Protein AF-A0A956KQH0-F1 (afdb_monomer_lite)

Structure (mmCIF, N/CA/C/O backbone):
data_AF-A0A956KQH0-F1
#
_entry.id   AF-A0A956KQH0-F1
#
loop_
_atom_site.group_PDB
_atom_site.id
_atom_site.type_symbol
_atom_site.label_atom_id
_atom_site.label_alt_id
_atom_site.label_comp_id
_atom_site.label_asym_id
_atom_site.label_entity_id
_atom_site.label_seq_id
_atom_site.pdbx_PDB_ins_code
_atom_site.Cartn_x
_atom_site.Cartn_y
_atom_site.Cartn_z
_atom_site.occupancy
_atom_site.B_iso_or_equiv
_atom_site.auth_seq_id
_atom_site.auth_comp_id
_atom_site.auth_asym_id
_atom_site.auth_atom_id
_atom_site.pdbx_PDB_model_num
ATOM 1 N N . MET A 1 1 ? 59.781 38.360 -21.383 1.00 41.97 1 MET A N 1
ATOM 2 C CA . MET A 1 1 ? 60.323 37.624 -22.551 1.00 41.97 1 MET A CA 1
ATOM 3 C C . MET A 1 1 ? 59.953 36.164 -22.302 1.00 41.97 1 MET A C 1
ATOM 5 O O . MET A 1 1 ? 60.367 35.667 -21.277 1.00 41.97 1 MET A O 1
ATOM 9 N N . THR A 1 2 ? 59.089 35.450 -23.023 1.00 44.88 2 THR A N 1
ATOM 10 C CA . THR A 1 2 ? 58.747 35.477 -24.449 1.00 44.88 2 THR A CA 1
ATOM 11 C C . THR A 1 2 ? 57.458 34.647 -24.633 1.00 44.88 2 THR A C 1
ATOM 13 O O . THR A 1 2 ? 57.398 33.540 -24.122 1.00 44.88 2 THR A O 1
ATOM 16 N N . ARG A 1 3 ? 56.449 35.221 -25.313 1.00 45.25 3 ARG A N 1
ATOM 17 C CA . ARG A 1 3 ? 55.489 34.660 -26.307 1.00 45.25 3 ARG A CA 1
ATOM 18 C C . ARG A 1 3 ? 55.197 33.133 -26.240 1.00 45.25 3 ARG A C 1
ATOM 20 O O . ARG A 1 3 ? 56.129 32.350 -26.301 1.00 45.25 3 ARG A O 1
ATOM 27 N N . ARG A 1 4 ? 53.957 32.628 -26.323 1.00 51.84 4 ARG A N 1
ATOM 28 C CA . ARG A 1 4 ? 52.947 32.864 -27.378 1.00 51.84 4 ARG A CA 1
ATOM 29 C C . ARG A 1 4 ? 51.538 32.451 -26.909 1.00 51.84 4 ARG A C 1
ATOM 31 O O . ARG A 1 4 ? 51.327 31.318 -26.498 1.00 51.84 4 ARG A O 1
ATOM 38 N N . HIS A 1 5 ? 50.596 33.378 -27.059 1.00 50.12 5 HIS A N 1
ATOM 39 C CA . HIS A 1 5 ? 49.154 33.144 -27.107 1.00 50.12 5 HIS A CA 1
ATOM 40 C C . HIS A 1 5 ? 48.698 32.860 -28.549 1.00 50.12 5 HIS A C 1
ATOM 42 O O . HIS A 1 5 ? 49.384 33.244 -29.497 1.00 50.12 5 HIS A O 1
ATOM 48 N N . ALA A 1 6 ? 47.471 32.334 -28.637 1.00 48.69 6 ALA A N 1
ATOM 49 C CA . ALA A 1 6 ? 46.531 32.377 -29.759 1.00 48.69 6 ALA A CA 1
ATOM 50 C C . ALA A 1 6 ? 46.620 31.248 -30.801 1.00 48.69 6 ALA A C 1
ATOM 52 O O . ALA A 1 6 ? 47.340 31.349 -31.791 1.00 48.69 6 ALA A O 1
ATOM 53 N N . THR A 1 7 ? 45.744 30.250 -30.633 1.00 56.28 7 THR A N 1
ATOM 54 C CA . THR A 1 7 ? 45.137 29.536 -31.762 1.00 56.28 7 THR A CA 1
ATOM 55 C C . THR A 1 7 ? 43.641 29.826 -31.759 1.00 56.28 7 THR A C 1
ATOM 57 O O . THR A 1 7 ? 42.951 29.698 -30.752 1.00 56.28 7 THR A O 1
ATOM 60 N N . ILE A 1 8 ? 43.204 30.311 -32.912 1.00 47.19 8 ILE A N 1
ATOM 61 C CA . ILE A 1 8 ? 41.901 30.857 -33.266 1.00 47.19 8 ILE A CA 1
ATOM 62 C C . ILE A 1 8 ? 40.906 29.708 -33.475 1.00 47.19 8 ILE A C 1
ATOM 64 O O . ILE A 1 8 ? 41.138 28.858 -34.330 1.00 47.19 8 ILE A O 1
ATOM 68 N N . ILE A 1 9 ? 39.784 29.713 -32.750 1.00 44.19 9 ILE A N 1
ATOM 69 C CA . ILE A 1 9 ? 38.599 28.910 -33.082 1.00 44.19 9 ILE A CA 1
ATOM 70 C C . ILE A 1 9 ? 37.676 29.798 -33.923 1.00 44.19 9 ILE A C 1
ATOM 72 O O . ILE A 1 9 ? 37.091 30.761 -33.430 1.00 44.19 9 ILE A O 1
ATOM 76 N N . ARG A 1 10 ? 37.584 29.492 -35.220 1.00 50.72 10 ARG A N 1
ATOM 77 C CA . ARG A 1 10 ? 36.554 29.989 -36.141 1.00 50.72 10 ARG A CA 1
ATOM 78 C C . ARG A 1 10 ? 35.999 28.806 -36.937 1.00 50.72 10 ARG A C 1
ATOM 80 O O . ARG A 1 10 ? 36.606 28.391 -37.915 1.00 50.72 10 ARG A O 1
ATOM 87 N N . LEU A 1 11 ? 34.832 28.323 -36.532 1.00 46.75 11 LEU A N 1
ATOM 88 C CA . LEU A 1 11 ? 33.818 27.702 -37.392 1.00 46.75 11 LEU A CA 1
ATOM 89 C C . LEU A 1 11 ? 32.495 28.332 -36.917 1.00 46.75 11 LEU A C 1
ATOM 91 O O . LEU A 1 11 ? 32.071 28.059 -35.803 1.00 46.75 11 LEU A O 1
ATOM 95 N N . ALA A 1 12 ? 31.959 29.396 -37.527 1.00 41.78 12 ALA A N 1
ATOM 96 C CA . ALA A 1 12 ? 31.255 29.414 -38.817 1.00 41.78 12 ALA A CA 1
ATOM 97 C C . ALA A 1 12 ? 30.253 28.247 -38.886 1.00 41.78 12 ALA A C 1
ATOM 99 O O . ALA A 1 12 ? 30.599 27.159 -39.326 1.00 41.78 12 ALA A O 1
ATOM 100 N N . SER A 1 13 ? 29.090 28.380 -38.239 1.00 50.69 13 SER A N 1
ATOM 101 C CA . SER A 1 13 ? 27.848 28.871 -38.868 1.00 50.69 13 SER A CA 1
ATOM 102 C C . SER A 1 13 ? 27.692 28.385 -40.304 1.00 50.69 13 SER A C 1
ATOM 104 O O . SER A 1 13 ? 28.122 29.056 -41.241 1.00 50.69 13 SER A O 1
ATOM 106 N N . ALA A 1 14 ? 27.035 27.239 -40.461 1.00 44.16 14 ALA A N 1
ATOM 107 C CA . ALA A 1 14 ? 26.505 26.782 -41.731 1.00 44.16 14 ALA A CA 1
ATOM 108 C C . ALA A 1 14 ? 25.163 26.069 -41.502 1.00 44.16 14 ALA A C 1
ATOM 110 O O . ALA A 1 14 ? 25.106 25.020 -40.872 1.00 44.16 14 ALA A O 1
ATOM 111 N N . LEU A 1 15 ? 24.121 26.684 -42.069 1.00 43.25 15 LEU A N 1
ATOM 112 C CA . LEU A 1 15 ? 22.845 26.104 -42.492 1.00 43.25 15 LEU A CA 1
ATOM 113 C C . LEU A 1 15 ? 21.842 25.663 -41.408 1.00 43.25 15 LEU A C 1
ATOM 115 O O . LEU A 1 15 ? 21.635 24.485 -41.148 1.00 43.25 15 LEU A O 1
ATOM 119 N N . CYS A 1 16 ? 21.075 26.648 -40.929 1.00 43.81 16 CYS A N 1
ATOM 120 C CA . CYS A 1 16 ? 19.626 26.493 -40.778 1.00 43.81 16 CYS A CA 1
ATOM 121 C C . CYS A 1 16 ? 18.975 26.662 -42.156 1.00 43.81 16 CYS A C 1
ATOM 123 O O . CYS A 1 16 ? 19.002 27.772 -42.687 1.00 43.81 16 CYS A O 1
ATOM 125 N N . LEU A 1 17 ? 18.382 25.607 -42.719 1.00 45.12 17 LEU A N 1
ATOM 126 C CA . LEU A 1 17 ? 17.309 25.706 -43.716 1.00 45.12 17 LEU A CA 1
ATOM 127 C C . LEU A 1 17 ? 16.682 24.325 -43.966 1.00 45.12 17 LEU A C 1
ATOM 129 O O . LEU A 1 17 ? 17.408 23.364 -44.196 1.00 45.12 17 LEU A O 1
ATOM 133 N N . VAL A 1 18 ? 15.340 24.311 -44.031 1.00 39.62 18 VAL A N 1
ATOM 134 C CA . VAL A 1 18 ? 14.436 23.215 -44.462 1.00 39.62 18 VAL A CA 1
ATOM 135 C C . VAL A 1 18 ? 14.113 22.201 -43.339 1.00 39.62 18 VAL A C 1
ATOM 137 O O . VAL A 1 18 ? 15.014 21.631 -42.753 1.00 39.62 18 VAL A O 1
ATOM 140 N N . SER A 1 19 ? 12.872 21.910 -42.930 1.00 39.50 19 SER A N 1
ATOM 141 C CA . SER A 1 19 ? 11.543 22.155 -43.501 1.00 39.50 19 SER A CA 1
ATOM 142 C C . SER A 1 19 ? 10.494 22.208 -42.381 1.00 39.50 19 SER A C 1
ATOM 144 O O . SER A 1 19 ? 10.411 21.291 -41.567 1.00 39.50 19 SER A O 1
ATOM 146 N N . ALA A 1 20 ? 9.663 23.250 -42.361 1.00 47.31 20 ALA A N 1
ATOM 147 C CA . ALA A 1 20 ? 8.428 23.292 -41.586 1.00 47.31 20 ALA A CA 1
ATOM 148 C C . ALA A 1 20 ? 7.293 22.782 -42.482 1.00 47.31 20 ALA A C 1
ATOM 150 O O . ALA A 1 20 ? 6.784 23.521 -43.321 1.00 47.31 20 ALA A O 1
ATOM 151 N N . SER A 1 21 ? 6.929 21.508 -42.360 1.00 46.69 21 SER A N 1
ATOM 152 C CA . SER A 1 21 ? 5.719 20.934 -42.961 1.00 46.69 21 SER A CA 1
ATOM 153 C C . SER A 1 21 ? 5.390 19.636 -42.236 1.00 46.69 21 SER A C 1
ATOM 155 O O . SER A 1 21 ? 5.968 18.607 -42.566 1.00 46.69 21 SER A O 1
ATOM 157 N N . SER A 1 22 ? 4.536 19.722 -41.208 1.00 48.34 22 SER A N 1
ATOM 158 C CA . SER A 1 22 ? 3.606 18.683 -40.700 1.00 48.34 22 SER A CA 1
ATOM 159 C C . SER A 1 22 ? 3.231 18.978 -39.241 1.00 48.34 22 SER A C 1
ATOM 161 O O . SER A 1 22 ? 3.596 18.257 -38.321 1.00 48.34 22 SER A O 1
ATOM 163 N N . LEU A 1 23 ? 2.512 20.079 -39.017 1.00 44.44 23 LEU A N 1
ATOM 164 C CA . LEU A 1 23 ? 1.850 20.389 -37.744 1.00 44.44 23 LEU A CA 1
ATOM 165 C C . LEU A 1 23 ? 0.402 20.770 -38.056 1.00 44.44 23 LEU A C 1
ATOM 167 O O . LEU A 1 23 ? -0.010 21.915 -37.917 1.00 44.44 23 LEU A O 1
ATOM 171 N N . THR A 1 24 ? -0.365 19.815 -38.580 1.00 51.09 24 THR A N 1
ATOM 172 C CA . THR A 1 24 ? -1.826 19.920 -38.711 1.00 51.09 24 THR A CA 1
ATOM 173 C C . THR A 1 24 ? -2.415 18.513 -38.790 1.00 51.09 24 THR A C 1
ATOM 175 O O . THR A 1 24 ? -2.608 18.008 -39.886 1.00 51.09 24 THR A O 1
ATOM 178 N N . ALA A 1 25 ? -2.622 17.866 -37.638 1.00 48.28 25 ALA A N 1
ATOM 179 C CA . ALA A 1 25 ? -3.635 16.820 -37.405 1.00 48.28 25 ALA A CA 1
ATOM 180 C C . ALA A 1 25 ? -3.358 16.116 -36.065 1.00 48.28 25 ALA A C 1
ATOM 182 O O . ALA A 1 25 ? -2.717 15.078 -36.044 1.00 48.28 25 ALA A O 1
ATOM 183 N N . CYS A 1 26 ? -3.788 16.711 -34.950 1.00 39.97 26 CYS A N 1
ATOM 184 C CA . CYS A 1 26 ? -4.055 16.027 -33.670 1.00 39.97 26 CYS A CA 1
ATOM 185 C C . CYS A 1 26 ? -4.795 17.016 -32.755 1.00 39.97 26 CYS A C 1
ATOM 187 O O . CYS A 1 26 ? -4.334 17.388 -31.679 1.00 39.97 26 CYS A O 1
ATOM 189 N N . GLN A 1 27 ? -5.908 17.557 -33.249 1.00 50.16 27 GLN A N 1
ATOM 190 C CA . GLN A 1 27 ? -6.740 18.477 -32.481 1.00 50.16 27 GLN A CA 1
ATOM 191 C C . GLN A 1 27 ? -8.193 18.333 -32.927 1.00 50.16 27 GLN A C 1
ATOM 193 O O . GLN A 1 27 ? -8.766 19.245 -33.505 1.00 50.16 27 GLN A O 1
ATOM 198 N N . ASN A 1 28 ? -8.748 17.134 -32.741 1.00 47.91 28 ASN A N 1
ATOM 199 C CA . ASN A 1 28 ? -10.189 16.923 -32.630 1.00 47.91 28 ASN A CA 1
ATOM 200 C C . ASN A 1 28 ? -10.464 15.473 -32.219 1.00 47.91 28 ASN A C 1
ATOM 202 O O . ASN A 1 28 ? -10.457 14.595 -33.069 1.00 47.91 28 ASN A O 1
ATOM 206 N N . ASP A 1 29 ? -10.669 15.238 -30.922 1.00 41.00 29 ASP A N 1
ATOM 207 C CA . ASP A 1 29 ? -11.548 14.166 -30.436 1.00 41.00 29 ASP A CA 1
ATOM 208 C C . ASP A 1 29 ? -11.970 14.489 -28.989 1.00 41.00 29 ASP A C 1
ATOM 210 O O . ASP A 1 29 ? -11.523 13.909 -28.004 1.00 41.00 29 ASP A O 1
ATOM 214 N N . GLN A 1 30 ? -12.765 15.551 -28.846 1.00 46.66 30 GLN A N 1
ATOM 215 C CA . GLN A 1 30 ? -13.617 15.763 -27.675 1.00 46.66 30 GLN A CA 1
ATOM 216 C C . GLN A 1 30 ? -15.041 15.919 -28.202 1.00 46.66 30 GLN A C 1
ATOM 218 O O . GLN A 1 30 ? -15.460 17.008 -28.583 1.00 46.66 30 GLN A O 1
ATOM 223 N N . GLY A 1 31 ? -15.754 14.799 -28.300 1.00 42.72 31 GLY A N 1
ATOM 224 C CA . GLY A 1 31 ? -17.088 14.758 -28.897 1.00 42.72 31 GLY A CA 1
ATOM 225 C C . GLY A 1 31 ? -17.877 13.491 -28.576 1.00 42.72 31 GLY A C 1
ATOM 226 O O . GLY A 1 31 ? -18.635 13.026 -29.416 1.00 42.72 31 GLY A O 1
ATOM 227 N N . GLY A 1 32 ? -17.704 12.920 -27.380 1.00 36.09 32 GLY A N 1
ATOM 228 C CA . GLY A 1 32 ? -18.566 11.851 -26.868 1.00 36.09 32 GLY A CA 1
ATOM 229 C C . GLY A 1 32 ? -19.853 12.435 -26.292 1.00 36.09 32 GLY A C 1
ATOM 230 O O . GLY A 1 32 ? -19.918 12.764 -25.110 1.00 36.09 32 GLY A O 1
ATOM 231 N N . SER A 1 33 ? -20.846 12.612 -27.157 1.00 41.91 33 SER A N 1
ATOM 232 C CA . SER A 1 33 ? -22.202 13.034 -26.828 1.00 41.91 33 SER A CA 1
ATOM 233 C C . SER A 1 33 ? -22.895 12.003 -25.934 1.00 41.91 33 SER A C 1
ATOM 235 O O . SER A 1 33 ? -22.988 10.820 -26.248 1.00 41.91 33 SER A O 1
ATOM 237 N N . SER A 1 34 ? -23.394 12.478 -24.795 1.00 44.84 34 SER A N 1
ATOM 238 C CA . SER A 1 34 ? -24.381 11.774 -23.991 1.00 44.84 34 SER A CA 1
ATOM 239 C C . SER A 1 34 ? -25.761 11.993 -24.612 1.00 44.84 34 SER A C 1
ATOM 241 O O . SER A 1 34 ? -26.347 13.065 -24.446 1.00 44.84 34 SER A O 1
ATOM 243 N N . THR A 1 35 ? -26.297 10.990 -25.289 1.00 45.72 35 THR A N 1
ATOM 244 C CA . THR A 1 35 ? -27.734 10.887 -25.561 1.00 45.72 35 THR A CA 1
ATOM 245 C C . THR A 1 35 ? -28.170 9.435 -25.405 1.00 45.72 35 THR A C 1
ATOM 247 O O . THR A 1 35 ? -27.380 8.520 -25.604 1.00 45.72 35 THR A O 1
ATOM 250 N N . ASP A 1 36 ? -29.434 9.274 -25.012 1.00 40.09 36 ASP A N 1
ATOM 251 C CA . ASP A 1 36 ? -30.202 8.025 -24.941 1.00 40.09 36 ASP A CA 1
ATOM 252 C C . ASP A 1 36 ? -30.112 7.195 -23.651 1.00 40.09 36 ASP A C 1
ATOM 254 O O . ASP A 1 36 ? -29.507 6.131 -23.590 1.00 40.09 36 ASP A O 1
ATOM 258 N N . ALA A 1 37 ? -30.851 7.653 -22.631 1.00 42.84 37 ALA A N 1
ATOM 259 C CA . ALA A 1 37 ? -31.680 6.774 -21.792 1.00 42.84 37 ALA A CA 1
ATOM 260 C C . ALA A 1 37 ? -32.762 7.587 -21.047 1.00 42.84 37 ALA A C 1
ATOM 262 O O . ALA A 1 37 ? -32.717 7.768 -19.830 1.00 42.84 37 ALA A O 1
ATOM 263 N N . GLN A 1 38 ? -33.748 8.106 -21.787 1.00 47.16 38 GLN A N 1
ATOM 264 C CA . GLN A 1 38 ? -34.977 8.682 -21.227 1.00 47.16 38 GLN A CA 1
ATOM 265 C C . GLN A 1 38 ? -36.215 8.077 -21.915 1.00 47.16 38 GLN A C 1
ATOM 267 O O . GLN A 1 38 ? -36.787 8.649 -22.832 1.00 47.16 38 GLN A O 1
ATOM 272 N N . ALA A 1 39 ? -36.624 6.900 -21.443 1.00 41.44 39 ALA A N 1
ATOM 273 C CA . ALA A 1 39 ? -37.963 6.305 -21.541 1.00 41.44 39 ALA A CA 1
ATOM 274 C C . ALA A 1 39 ? -37.954 5.158 -20.507 1.00 41.44 39 ALA A C 1
ATOM 276 O O . ALA A 1 39 ? -37.023 4.369 -20.507 1.00 41.44 39 ALA A O 1
ATOM 277 N N . GLN A 1 40 ? -38.830 5.040 -19.513 1.00 45.84 40 GLN A N 1
ATOM 278 C CA . GLN A 1 40 ? -40.281 5.125 -19.552 1.00 45.84 40 GLN A CA 1
ATOM 279 C C . GLN A 1 40 ? -40.826 5.779 -18.274 1.00 45.84 40 GLN A C 1
ATOM 281 O O . GLN A 1 40 ? -40.428 5.457 -17.155 1.00 45.84 40 GLN A O 1
ATOM 286 N N . ARG A 1 41 ? -41.793 6.676 -18.468 1.00 44.19 41 ARG A N 1
ATOM 287 C CA . ARG A 1 41 ? -42.821 7.005 -17.484 1.00 44.19 41 ARG A CA 1
ATOM 288 C C . ARG A 1 41 ? -44.045 6.171 -17.841 1.00 44.19 41 ARG A C 1
ATOM 290 O O . ARG A 1 41 ? -44.516 6.310 -18.961 1.00 44.19 41 ARG A O 1
ATOM 297 N N . ASP A 1 42 ? -44.586 5.423 -16.886 1.00 49.97 42 ASP A N 1
ATOM 298 C CA . ASP A 1 42 ? -45.987 5.001 -16.905 1.00 49.97 42 ASP A CA 1
ATOM 299 C C . ASP A 1 42 ? -46.588 5.042 -15.485 1.00 49.97 42 ASP A C 1
ATOM 301 O O . ASP A 1 42 ? -46.181 4.321 -14.581 1.00 49.97 42 ASP A O 1
ATOM 305 N N . ALA A 1 43 ? -47.523 5.988 -15.339 1.00 42.81 43 ALA A N 1
ATOM 306 C CA . ALA A 1 43 ? -48.807 5.954 -14.625 1.00 42.81 43 ALA A CA 1
ATOM 307 C C . ALA A 1 43 ? -48.944 5.514 -13.136 1.00 42.81 43 ALA A C 1
ATOM 309 O O . ALA A 1 43 ? -49.228 4.359 -12.850 1.00 42.81 43 ALA A O 1
ATOM 310 N N . GLY A 1 44 ? -48.987 6.524 -12.240 1.00 37.81 44 GLY A N 1
ATOM 311 C CA . GLY A 1 44 ? -50.080 6.834 -11.272 1.00 37.81 44 GLY A CA 1
ATOM 312 C C . GLY A 1 44 ? -50.352 5.935 -10.036 1.00 37.81 44 GLY A C 1
ATOM 313 O O . GLY A 1 44 ? -49.823 4.834 -9.961 1.00 37.81 44 GLY A O 1
ATOM 314 N N . PRO A 1 45 ? -51.227 6.346 -9.074 1.00 60.22 45 PRO A N 1
ATOM 315 C CA . PRO A 1 45 ? -51.955 7.617 -8.946 1.00 60.22 45 PRO A CA 1
ATOM 316 C C . PRO A 1 45 ? -51.818 8.359 -7.584 1.00 60.22 45 PRO A C 1
ATOM 318 O O . PRO A 1 45 ? -51.415 7.813 -6.562 1.00 60.22 45 PRO A O 1
ATOM 321 N N . ALA A 1 46 ? -52.210 9.635 -7.655 1.00 43.91 46 ALA A N 1
ATOM 322 C CA . ALA A 1 46 ? -52.768 10.559 -6.659 1.00 43.91 46 ALA A CA 1
ATOM 323 C C . ALA A 1 46 ? -52.820 10.175 -5.162 1.00 43.91 46 ALA A C 1
ATOM 325 O O . ALA A 1 46 ? -53.553 9.276 -4.756 1.00 43.91 46 ALA A O 1
ATOM 326 N N . ALA A 1 47 ? -52.215 11.034 -4.338 1.00 46.66 47 ALA A N 1
ATOM 327 C CA . ALA A 1 47 ? -52.779 11.420 -3.049 1.00 46.66 47 ALA A CA 1
ATOM 328 C C . ALA A 1 47 ? -52.593 12.931 -2.856 1.00 46.66 47 ALA A C 1
ATOM 330 O O . ALA A 1 47 ? -51.476 13.449 -2.874 1.00 46.66 47 ALA A O 1
ATOM 331 N N . GLU A 1 48 ? -53.729 13.612 -2.751 1.00 43.41 48 GLU A N 1
ATOM 332 C CA . GLU A 1 48 ? -53.892 15.024 -2.429 1.00 43.41 48 GLU A CA 1
ATOM 333 C C . GLU A 1 48 ? -53.317 15.339 -1.040 1.00 43.41 48 GLU A C 1
ATOM 335 O O . GLU A 1 48 ? -53.447 14.554 -0.101 1.00 43.41 48 GLU A O 1
ATOM 340 N N . GLY A 1 49 ? -52.689 16.505 -0.912 1.00 43.75 49 GLY A N 1
ATOM 341 C CA . GLY A 1 49 ? -52.086 16.979 0.329 1.00 43.75 49 GLY A CA 1
ATOM 342 C C . GLY A 1 49 ? -51.780 18.466 0.245 1.00 43.75 49 GLY A C 1
ATOM 343 O O . GLY A 1 49 ? -50.629 18.861 0.089 1.00 43.75 49 GLY A O 1
ATOM 344 N N . ASP A 1 50 ? -52.854 19.251 0.283 1.00 42.69 50 ASP A N 1
ATOM 345 C CA . ASP A 1 50 ? -52.915 20.703 0.447 1.00 42.69 50 ASP A CA 1
ATOM 346 C C . ASP A 1 50 ? -52.008 21.191 1.594 1.00 42.69 50 ASP A C 1
ATOM 348 O O . ASP A 1 50 ? -52.036 20.644 2.698 1.00 42.69 50 ASP A O 1
ATOM 352 N N . GLY A 1 51 ? -51.210 22.229 1.345 1.00 41.41 51 GLY A N 1
ATOM 353 C CA . GLY A 1 51 ? -50.283 22.770 2.339 1.00 41.41 51 GLY A CA 1
ATOM 354 C C . GLY A 1 51 ? -49.497 23.966 1.826 1.00 41.41 51 GLY A C 1
ATOM 355 O O . GLY A 1 51 ? -48.276 23.916 1.715 1.00 41.41 51 GLY A O 1
ATOM 356 N N . ALA A 1 52 ? -50.219 25.026 1.471 1.00 43.44 52 ALA A N 1
ATOM 357 C CA . ALA A 1 52 ? -49.667 26.344 1.212 1.00 43.44 52 ALA A CA 1
ATOM 358 C C . ALA A 1 52 ? -49.049 26.937 2.488 1.00 43.44 52 ALA A C 1
ATOM 360 O O . ALA A 1 52 ? -49.737 27.036 3.497 1.00 43.44 52 ALA A O 1
ATOM 361 N N . ASP A 1 53 ? -47.807 27.415 2.418 1.00 45.88 53 ASP A N 1
ATOM 362 C CA . ASP A 1 53 ? -47.459 28.688 3.051 1.00 45.88 53 ASP A CA 1
ATOM 363 C C . ASP A 1 53 ? -46.279 29.342 2.322 1.00 45.88 53 ASP A C 1
ATOM 365 O O . ASP A 1 53 ? -45.295 28.698 1.949 1.00 45.88 53 ASP A O 1
ATOM 369 N N . GLY A 1 54 ? -46.460 30.622 2.014 1.00 44.69 54 GLY A N 1
ATOM 370 C CA . GLY A 1 54 ? -45.630 31.400 1.111 1.00 44.69 54 GLY A CA 1
ATOM 371 C C . GLY A 1 54 ? -44.411 31.982 1.814 1.00 44.69 54 GLY A C 1
ATOM 372 O O . GLY A 1 54 ? -44.531 32.722 2.784 1.00 44.69 54 GLY A O 1
ATOM 373 N N . GLY A 1 55 ? -43.230 31.716 1.259 1.00 38.41 55 GLY A N 1
ATOM 374 C CA . GLY A 1 55 ? -41.981 32.374 1.632 1.00 38.41 55 GLY A CA 1
ATOM 375 C C . GLY A 1 55 ? -41.406 33.151 0.453 1.00 38.41 55 GLY A C 1
ATOM 376 O O . GLY A 1 55 ? -40.752 32.585 -0.416 1.00 38.41 55 GLY A O 1
ATOM 377 N N . THR A 1 56 ? -41.674 34.451 0.422 1.00 48.66 56 THR A N 1
ATOM 378 C CA . THR A 1 56 ? -41.123 35.459 -0.494 1.00 48.66 56 THR A CA 1
ATOM 379 C C . THR A 1 56 ? -39.585 35.402 -0.575 1.00 48.66 56 THR A C 1
ATOM 381 O O . THR A 1 56 ? -38.940 35.449 0.472 1.00 48.66 56 THR A O 1
ATOM 384 N N . PRO A 1 57 ? -38.951 35.400 -1.766 1.00 49.75 57 PRO A N 1
ATOM 385 C CA . PRO A 1 57 ? -37.512 35.626 -1.866 1.00 49.75 57 PRO A CA 1
ATOM 386 C C . PRO A 1 57 ? -37.211 37.125 -1.721 1.00 49.75 57 PRO A C 1
ATOM 388 O O . PRO A 1 57 ? -37.462 37.923 -2.627 1.00 49.75 57 PRO A O 1
ATOM 391 N N . SER A 1 58 ? -36.689 37.514 -0.556 1.00 50.38 58 SER A N 1
ATOM 392 C CA . SER A 1 58 ? -36.193 38.868 -0.315 1.00 50.38 58 SER A CA 1
ATOM 393 C C . SER A 1 58 ? -34.843 39.063 -1.005 1.00 50.38 58 SER A C 1
ATOM 395 O O . SER A 1 58 ? -33.883 38.349 -0.727 1.00 50.38 58 SER A O 1
ATOM 397 N N . LYS A 1 59 ? -34.787 40.064 -1.888 1.00 46.03 59 LYS A N 1
ATOM 398 C CA . LYS A 1 59 ? -33.565 40.758 -2.314 1.00 46.03 59 LYS A CA 1
ATOM 399 C C . LYS A 1 59 ? -32.899 41.431 -1.110 1.00 46.03 59 LYS A C 1
ATOM 401 O O . LYS A 1 59 ? -33.597 42.118 -0.368 1.00 46.03 59 LYS A O 1
ATOM 406 N N . ALA A 1 60 ? -31.588 41.250 -0.988 1.00 40.44 60 ALA A N 1
ATOM 407 C CA . ALA A 1 60 ? -30.603 42.017 -0.211 1.00 40.44 60 ALA A CA 1
ATOM 408 C C . ALA A 1 60 ? -29.313 41.173 -0.234 1.00 40.44 60 ALA A C 1
ATOM 410 O O . ALA A 1 60 ? -29.403 39.959 -0.093 1.00 40.44 60 ALA A O 1
ATOM 411 N N . ASP A 1 61 ? -28.090 41.642 -0.408 1.00 41.66 61 ASP A N 1
ATOM 412 C CA . ASP A 1 61 ? -27.494 42.924 -0.751 1.00 41.66 61 ASP A CA 1
ATOM 413 C C . ASP A 1 61 ? -26.074 42.553 -1.216 1.00 41.66 61 ASP A C 1
ATOM 415 O O . ASP A 1 61 ? -25.440 41.661 -0.640 1.00 41.66 61 ASP A O 1
ATOM 419 N N . ASP A 1 62 ? -25.588 43.214 -2.263 1.00 46.09 62 ASP A N 1
ATOM 420 C CA . ASP A 1 62 ? -24.179 43.219 -2.642 1.00 46.09 62 ASP A CA 1
ATOM 421 C C . ASP A 1 62 ? -23.361 43.810 -1.483 1.00 46.09 62 ASP A C 1
ATOM 423 O O . ASP A 1 62 ? -23.325 45.024 -1.276 1.00 46.09 62 ASP A O 1
ATOM 427 N N . ALA A 1 63 ? -22.705 42.943 -0.712 1.00 44.25 63 ALA A N 1
ATOM 428 C CA . ALA A 1 63 ? -21.721 43.326 0.291 1.00 44.25 63 ALA A CA 1
ATOM 429 C C . ALA A 1 63 ? -20.323 42.932 -0.193 1.00 44.25 63 ALA A C 1
ATOM 431 O O . ALA A 1 63 ? -19.847 41.811 -0.019 1.00 44.25 63 ALA A O 1
ATOM 432 N N . GLN A 1 64 ? -19.684 43.917 -0.809 1.00 47.00 64 GLN A N 1
ATOM 433 C CA . GLN A 1 64 ? -18.254 44.016 -1.025 1.00 47.00 64 GLN A CA 1
ATOM 434 C C . GLN A 1 64 ? -17.513 43.878 0.316 1.00 47.00 64 GLN A C 1
ATOM 436 O O . GLN A 1 64 ? -17.647 44.725 1.198 1.00 47.00 64 GLN A O 1
ATOM 441 N N . ALA A 1 65 ? -16.745 42.798 0.465 1.00 41.09 65 ALA A N 1
ATOM 442 C CA . ALA A 1 65 ? -15.795 42.609 1.553 1.00 41.09 65 ALA A CA 1
ATOM 443 C C . ALA A 1 65 ? -14.376 42.624 0.977 1.00 41.09 65 ALA A C 1
ATOM 445 O O . ALA A 1 65 ? -13.857 41.622 0.485 1.00 41.09 65 ALA A O 1
ATOM 446 N N . ASP A 1 66 ? -13.778 43.810 1.029 1.00 39.16 66 ASP A N 1
ATOM 447 C CA . ASP A 1 66 ? -12.338 44.005 1.041 1.00 39.16 66 ASP A CA 1
ATOM 448 C C . ASP A 1 66 ? -11.721 43.341 2.285 1.00 39.16 66 ASP A C 1
ATOM 450 O O . ASP A 1 66 ? -12.236 43.475 3.395 1.00 39.16 66 ASP A O 1
ATOM 454 N N . GLY A 1 67 ? -10.556 42.715 2.102 1.00 36.62 67 GLY A N 1
ATOM 455 C CA . GLY A 1 67 ? -9.569 42.537 3.168 1.00 36.62 67 GLY A CA 1
ATOM 456 C C . GLY A 1 67 ? -9.501 41.153 3.816 1.00 36.62 67 GLY A C 1
ATOM 457 O O . GLY A 1 67 ? -10.306 40.804 4.669 1.00 36.62 67 GLY A O 1
ATOM 458 N N . ALA A 1 68 ? -8.445 40.409 3.488 1.00 40.41 68 ALA A N 1
ATOM 459 C CA . ALA A 1 68 ? -7.312 40.177 4.393 1.00 40.41 68 ALA A CA 1
ATOM 460 C C . ALA A 1 68 ? -6.510 38.974 3.883 1.00 40.41 68 ALA A C 1
ATOM 462 O O . ALA A 1 68 ? -6.900 37.818 4.041 1.00 40.41 68 ALA A O 1
ATOM 463 N N . ALA A 1 69 ? -5.364 39.269 3.271 1.00 42.88 69 ALA A N 1
ATOM 464 C CA . ALA A 1 69 ? -4.302 38.301 3.080 1.00 42.88 69 ALA A CA 1
ATOM 465 C C . ALA A 1 69 ? -3.846 37.811 4.462 1.00 42.88 69 ALA A C 1
ATOM 467 O O . ALA A 1 69 ? -3.216 38.551 5.214 1.00 42.88 69 ALA A O 1
ATOM 468 N N . ALA A 1 70 ? -4.208 36.578 4.806 1.00 42.69 70 ALA A N 1
ATOM 469 C CA . ALA A 1 70 ? -3.594 35.862 5.908 1.00 42.69 70 ALA A CA 1
ATOM 470 C C . ALA A 1 70 ? -2.336 35.176 5.366 1.00 42.69 70 ALA A C 1
ATOM 472 O O . ALA A 1 70 ? -2.379 34.061 4.849 1.00 42.69 70 ALA A O 1
ATOM 473 N N . GLU A 1 71 ? -1.218 35.893 5.465 1.00 44.25 71 GLU A N 1
ATOM 474 C CA . GLU A 1 71 ? 0.111 35.300 5.542 1.00 44.25 71 GLU A CA 1
ATOM 475 C C . GLU A 1 71 ? 0.130 34.348 6.747 1.00 44.25 71 GLU A C 1
ATOM 477 O O . GLU A 1 71 ? 0.064 34.766 7.902 1.00 44.25 71 GLU A O 1
ATOM 482 N N . GLY A 1 72 ? 0.142 33.046 6.466 1.00 38.16 72 GLY A N 1
ATOM 483 C CA . GLY A 1 72 ? 0.182 31.978 7.458 1.00 38.16 72 GLY A CA 1
ATOM 484 C C . GLY A 1 72 ? 1.515 31.251 7.407 1.00 38.16 72 GLY A C 1
ATOM 485 O O . GLY A 1 72 ? 1.639 30.256 6.704 1.00 38.16 72 GLY A O 1
ATOM 486 N N . ALA A 1 73 ? 2.483 31.812 8.132 1.00 44.72 73 ALA A N 1
ATOM 487 C CA . ALA A 1 73 ? 3.627 31.172 8.780 1.00 44.72 73 ALA A CA 1
ATOM 488 C C . ALA A 1 73 ? 4.163 29.868 8.154 1.00 44.72 73 ALA A C 1
ATOM 490 O O . ALA A 1 73 ? 3.702 28.765 8.452 1.00 44.72 73 ALA A O 1
ATOM 491 N N . ALA A 1 74 ? 5.245 30.013 7.387 1.00 39.53 74 ALA A N 1
ATOM 492 C CA . ALA A 1 74 ? 6.249 28.969 7.260 1.00 39.53 74 ALA A CA 1
ATOM 493 C C . ALA A 1 74 ? 6.782 28.642 8.664 1.00 39.53 74 ALA A C 1
ATOM 495 O O . ALA A 1 74 ? 7.332 29.511 9.343 1.00 39.53 74 ALA A O 1
ATOM 496 N N . ALA A 1 75 ? 6.565 27.406 9.107 1.00 44.09 75 ALA A N 1
ATOM 497 C CA . ALA A 1 75 ? 7.229 26.865 10.277 1.00 44.09 75 ALA A CA 1
ATOM 498 C C . ALA A 1 75 ? 8.718 26.711 9.947 1.00 44.09 75 ALA A C 1
ATOM 500 O O . ALA A 1 75 ? 9.120 25.862 9.150 1.00 44.09 75 ALA A O 1
ATOM 501 N N . ASP A 1 76 ? 9.491 27.610 10.542 1.00 40.94 76 ASP A N 1
ATOM 502 C CA . ASP A 1 76 ? 10.927 27.543 10.764 1.00 40.94 76 ASP A CA 1
ATOM 503 C C . ASP A 1 76 ? 11.199 26.346 11.694 1.00 40.94 76 ASP A C 1
ATOM 505 O O . ASP A 1 76 ? 11.205 26.465 12.917 1.00 40.94 76 ASP A O 1
ATOM 509 N N . GLU A 1 77 ? 11.307 25.147 11.119 1.00 46.31 77 GLU A N 1
ATOM 510 C CA . GLU A 1 77 ? 11.826 23.980 11.831 1.00 46.31 77 GLU A CA 1
ATOM 511 C C . GLU A 1 77 ? 13.349 24.024 11.730 1.00 46.31 77 GLU A C 1
ATOM 513 O O . GLU A 1 77 ? 13.958 23.727 10.699 1.00 46.31 77 GLU A O 1
ATOM 518 N N . ALA A 1 78 ? 13.917 24.482 12.841 1.00 46.47 78 ALA A N 1
ATOM 519 C CA . ALA A 1 78 ? 15.314 24.477 13.210 1.00 46.47 78 ALA A CA 1
ATOM 520 C C . ALA A 1 78 ? 16.099 23.309 12.595 1.00 46.47 78 ALA A C 1
ATOM 522 O O . ALA A 1 78 ? 15.927 22.140 12.947 1.00 46.47 78 ALA A O 1
ATOM 523 N N . ALA A 1 79 ? 17.043 23.671 11.729 1.00 44.66 79 ALA A N 1
ATOM 524 C CA . ALA A 1 79 ? 18.203 22.858 11.425 1.00 44.66 79 ALA A CA 1
ATOM 525 C C . ALA A 1 79 ? 18.989 22.640 12.728 1.00 44.66 79 ALA A C 1
ATOM 527 O O . ALA A 1 79 ? 19.759 23.496 13.162 1.00 44.66 79 ALA A O 1
ATOM 528 N N . ALA A 1 80 ? 18.746 21.505 13.381 1.00 47.12 80 ALA A N 1
ATOM 529 C CA . ALA A 1 80 ? 19.643 20.985 14.392 1.00 47.12 80 ALA A CA 1
ATOM 530 C C . ALA A 1 80 ? 20.937 20.569 13.686 1.00 47.12 80 ALA A C 1
ATOM 532 O O . ALA A 1 80 ? 20.973 19.609 12.913 1.00 47.12 80 ALA A O 1
ATOM 533 N N . ASP A 1 81 ? 21.964 21.370 13.936 1.00 40.22 81 ASP A N 1
ATOM 534 C CA . ASP A 1 81 ? 23.374 21.136 13.663 1.00 40.22 81 ASP A CA 1
ATOM 535 C C . ASP A 1 81 ? 23.755 19.730 14.172 1.00 40.22 81 ASP A C 1
ATOM 537 O O . ASP A 1 81 ? 23.947 19.506 15.367 1.00 40.22 81 ASP A O 1
ATOM 541 N N . SER A 1 82 ? 23.760 18.738 13.278 1.00 46.44 82 SER A N 1
ATOM 542 C CA . SER A 1 82 ? 24.339 17.427 13.564 1.00 46.44 82 SER A CA 1
ATOM 543 C C . SER A 1 82 ? 25.813 17.531 13.211 1.00 46.44 82 SER A C 1
ATOM 545 O O . SER A 1 82 ? 26.204 17.282 12.069 1.00 46.44 82 SER A O 1
ATOM 547 N N . GLU A 1 83 ? 26.610 17.945 14.197 1.00 51.22 83 GLU A N 1
ATOM 548 C CA . GLU A 1 83 ? 28.064 17.835 14.176 1.00 51.22 83 GLU A CA 1
ATOM 549 C C . GLU A 1 83 ? 28.458 16.452 13.647 1.00 51.22 83 GLU A C 1
ATOM 551 O O . GLU A 1 83 ? 28.043 15.404 14.155 1.00 51.22 83 GLU A O 1
ATOM 556 N N . GLY A 1 84 ? 29.217 16.477 12.553 1.00 41.97 84 GLY A N 1
ATOM 557 C CA . GLY A 1 84 ? 29.729 15.298 11.888 1.00 41.97 84 GLY A CA 1
ATOM 558 C C . GLY A 1 84 ? 30.634 14.518 12.828 1.00 41.97 84 GLY A C 1
ATOM 559 O O . GLY A 1 84 ? 31.730 14.959 13.165 1.00 41.97 84 GLY A O 1
ATOM 560 N N . ALA A 1 85 ? 30.191 13.323 13.204 1.00 49.72 85 ALA A N 1
ATOM 561 C CA . ALA A 1 85 ? 31.104 12.280 13.622 1.00 49.72 85 ALA A CA 1
ATOM 562 C C . ALA A 1 85 ? 31.895 11.855 12.379 1.00 49.72 85 ALA A C 1
ATOM 564 O O . ALA A 1 85 ? 31.381 11.153 11.505 1.00 49.72 85 ALA A O 1
ATOM 565 N N . GLU A 1 86 ? 33.130 12.343 12.287 1.00 45.16 86 GLU A N 1
ATOM 566 C CA . GLU A 1 86 ? 34.139 11.867 11.351 1.00 45.16 86 GLU A CA 1
ATOM 567 C C . GLU A 1 86 ? 34.327 10.361 11.571 1.00 45.16 86 GLU A C 1
ATOM 569 O O . GLU A 1 86 ? 35.008 9.914 12.493 1.00 45.16 86 GLU A O 1
ATOM 574 N N . ALA A 1 87 ? 33.657 9.557 10.747 1.00 48.41 87 ALA A N 1
ATOM 575 C CA . ALA A 1 87 ? 33.933 8.138 10.651 1.00 48.41 87 ALA A CA 1
ATOM 576 C C . ALA A 1 87 ? 35.291 7.994 9.958 1.00 48.41 87 ALA A C 1
ATOM 578 O O . ALA A 1 87 ? 35.396 8.121 8.735 1.00 48.41 87 ALA A O 1
ATOM 579 N N . GLU A 1 88 ? 36.330 7.769 10.766 1.00 49.97 88 GLU A N 1
ATOM 580 C CA . GLU A 1 88 ? 37.636 7.313 10.306 1.00 49.97 88 GLU A CA 1
ATOM 581 C C . GLU A 1 88 ? 37.442 6.184 9.295 1.00 49.97 88 GLU A C 1
ATOM 583 O O . GLU A 1 88 ? 37.001 5.076 9.611 1.00 49.97 88 GLU A O 1
ATOM 588 N N . THR A 1 89 ? 37.766 6.494 8.044 1.00 46.09 89 THR A N 1
ATOM 589 C CA . THR A 1 89 ? 37.843 5.522 6.965 1.00 46.09 89 THR A CA 1
ATOM 590 C C . THR A 1 89 ? 39.146 4.763 7.170 1.00 46.09 89 THR A C 1
ATOM 592 O O . THR A 1 89 ? 40.172 5.088 6.582 1.00 46.09 89 THR A O 1
ATOM 595 N N . GLY A 1 90 ? 39.122 3.799 8.090 1.00 50.59 90 GLY A N 1
ATOM 596 C CA . GLY A 1 90 ? 40.214 2.858 8.267 1.00 50.59 90 GLY A CA 1
ATOM 597 C C . GLY A 1 90 ? 40.388 2.064 6.979 1.00 50.59 90 GLY A C 1
ATOM 598 O O . GLY A 1 90 ? 39.533 1.249 6.631 1.00 50.59 90 GLY A O 1
ATOM 599 N N . GLU A 1 91 ? 41.484 2.322 6.267 1.00 49.66 91 GLU A N 1
ATOM 600 C CA . GLU A 1 91 ? 41.991 1.487 5.182 1.00 49.66 91 GLU A CA 1
ATOM 601 C C . GLU A 1 91 ? 42.312 0.100 5.756 1.00 49.66 91 GLU A C 1
ATOM 603 O O . GLU A 1 91 ? 43.413 -0.185 6.224 1.00 49.66 91 GLU A O 1
ATOM 608 N N . GLY A 1 92 ? 41.286 -0.751 5.790 1.00 45.38 92 GLY A N 1
ATOM 609 C CA . GLY A 1 92 ? 41.384 -2.147 6.174 1.00 45.38 92 GLY A CA 1
ATOM 610 C C . GLY A 1 92 ? 42.179 -2.905 5.126 1.00 45.38 92 GLY A C 1
ATOM 611 O O . GLY A 1 92 ? 41.673 -3.230 4.055 1.00 45.38 92 GLY A O 1
ATOM 612 N N . GLU A 1 93 ? 43.437 -3.161 5.463 1.00 49.41 93 GLU A N 1
ATOM 613 C CA . GLU A 1 93 ? 44.344 -4.092 4.813 1.00 49.41 93 GLU A CA 1
ATOM 614 C C . GLU A 1 93 ? 43.606 -5.378 4.409 1.00 49.41 93 GLU A C 1
ATOM 616 O O . GLU A 1 93 ? 43.069 -6.108 5.244 1.00 49.41 93 GLU A O 1
ATOM 621 N N . THR A 1 94 ? 43.562 -5.629 3.099 1.00 47.31 94 THR A N 1
ATOM 622 C CA . THR A 1 94 ? 42.959 -6.812 2.469 1.00 47.31 94 THR A CA 1
ATOM 623 C C . THR A 1 94 ? 43.802 -8.051 2.793 1.00 47.31 94 THR A C 1
ATOM 625 O O . THR A 1 94 ? 44.523 -8.586 1.953 1.00 47.31 94 THR A O 1
ATOM 628 N N . GLY A 1 95 ? 43.769 -8.482 4.052 1.00 48.62 95 GLY A N 1
ATOM 629 C CA . GLY A 1 95 ? 44.352 -9.736 4.496 1.00 48.62 95 GLY A CA 1
ATOM 630 C C . GLY A 1 95 ? 43.538 -10.887 3.919 1.00 48.62 95 GLY A C 1
ATOM 631 O O . GLY A 1 95 ? 42.364 -11.039 4.245 1.00 48.62 95 GLY A O 1
ATOM 632 N N . GLY A 1 96 ? 44.160 -11.685 3.049 1.00 52.47 96 GLY A N 1
ATOM 633 C CA . GLY A 1 96 ? 43.615 -12.934 2.514 1.00 52.47 96 GLY A CA 1
ATOM 634 C C . GLY A 1 96 ? 43.454 -13.991 3.605 1.00 52.47 96 GLY A C 1
ATOM 635 O O . GLY A 1 96 ? 44.200 -14.966 3.641 1.00 52.47 96 GLY A O 1
ATOM 636 N N . GLY A 1 97 ? 42.511 -13.764 4.517 1.00 52.03 97 GLY A N 1
ATOM 637 C CA . GLY A 1 97 ? 42.057 -14.739 5.491 1.00 52.03 97 GLY A CA 1
ATOM 638 C C . GLY A 1 97 ? 41.200 -15.788 4.796 1.00 52.03 97 GLY A C 1
ATOM 639 O O . GLY A 1 97 ? 40.271 -15.451 4.061 1.00 52.03 97 GLY A O 1
ATOM 640 N N . GLU A 1 98 ? 41.545 -17.053 5.025 1.00 64.00 98 GLU A N 1
ATOM 641 C CA . GLU A 1 98 ? 40.711 -18.227 4.757 1.00 64.00 98 GLU A CA 1
ATOM 642 C C . GLU A 1 98 ? 39.227 -17.921 5.030 1.00 64.00 98 GLU A C 1
ATOM 644 O O . GLU A 1 98 ? 38.942 -17.257 6.031 1.00 64.00 98 GLU A O 1
ATOM 649 N N . PRO A 1 99 ? 38.284 -18.364 4.170 1.00 68.12 99 PRO A N 1
ATOM 650 C CA . PRO A 1 99 ? 36.859 -18.128 4.369 1.00 68.12 99 PRO A CA 1
ATOM 651 C C . PRO A 1 99 ? 36.446 -18.731 5.711 1.00 68.12 99 PRO A C 1
ATOM 653 O O . PRO A 1 99 ? 36.242 -19.938 5.831 1.00 68.12 99 PRO A O 1
ATOM 656 N N . GLY A 1 100 ? 36.394 -17.869 6.727 1.00 63.41 100 GLY A N 1
ATOM 657 C CA . GLY A 1 100 ? 36.019 -18.234 8.077 1.00 63.41 100 GLY A CA 1
ATOM 658 C C . GLY A 1 100 ? 34.647 -18.877 8.038 1.00 63.41 100 GLY A C 1
ATOM 659 O O . GLY A 1 100 ? 33.727 -18.354 7.407 1.00 63.41 100 GLY A O 1
ATOM 660 N N . GLU A 1 101 ? 34.545 -20.031 8.686 1.00 71.81 101 GLU A N 1
ATOM 661 C CA . GLU A 1 101 ? 33.301 -20.739 8.940 1.00 71.81 101 GLU A CA 1
ATOM 662 C C . GLU A 1 101 ? 32.246 -19.727 9.400 1.00 71.81 101 GLU A C 1
ATOM 664 O O . GLU A 1 101 ? 32.365 -19.124 10.469 1.00 71.81 101 GLU A O 1
ATOM 669 N N . VAL A 1 102 ? 31.268 -19.456 8.528 1.00 73.25 102 VAL A N 1
ATOM 670 C CA . VAL A 1 102 ? 30.212 -18.481 8.792 1.00 73.25 102 VAL A CA 1
ATOM 671 C C . VAL A 1 102 ? 29.419 -19.038 9.961 1.00 73.25 102 VAL A C 1
ATOM 673 O O . VAL A 1 102 ? 28.642 -19.978 9.792 1.00 73.25 102 VAL A O 1
ATOM 676 N N . ALA A 1 103 ? 29.669 -18.506 11.157 1.00 73.81 103 ALA A N 1
ATOM 677 C CA . ALA A 1 103 ? 28.950 -18.896 12.353 1.00 73.81 103 ALA A CA 1
ATOM 678 C C . ALA A 1 103 ? 27.455 -18.730 12.066 1.00 73.81 103 ALA A C 1
ATOM 680 O O . ALA A 1 103 ? 26.972 -17.620 11.838 1.00 73.81 103 ALA A O 1
ATOM 681 N N . VAL A 1 104 ? 26.739 -19.853 12.015 1.00 78.44 104 VAL A N 1
ATOM 682 C CA . VAL A 1 104 ? 25.292 -19.873 11.825 1.00 78.44 104 VAL A CA 1
ATOM 683 C C . VAL A 1 104 ? 24.696 -19.169 13.038 1.00 78.44 104 VAL A C 1
ATOM 685 O O . VAL A 1 104 ? 24.645 -19.739 14.127 1.00 78.44 104 VAL A O 1
ATOM 688 N N . ILE A 1 105 ? 24.307 -17.904 12.871 1.00 83.00 105 ILE A N 1
ATOM 689 C CA . ILE A 1 105 ? 23.605 -17.147 13.905 1.00 83.00 105 ILE A CA 1
ATOM 690 C C . ILE A 1 105 ? 22.272 -17.866 14.107 1.00 83.00 105 ILE A C 1
ATOM 692 O O . ILE A 1 105 ? 21.384 -17.793 13.257 1.00 83.00 105 ILE A O 1
ATOM 696 N N . ALA A 1 106 ? 22.162 -18.624 15.198 1.00 85.62 106 ALA A N 1
ATOM 697 C CA . ALA A 1 106 ? 20.916 -19.276 15.563 1.00 85.62 106 ALA A CA 1
ATOM 698 C C . ALA A 1 106 ? 19.848 -18.190 15.740 1.00 85.62 106 ALA A C 1
ATOM 700 O O . ALA A 1 106 ? 20.054 -17.232 16.489 1.00 85.62 106 ALA A O 1
ATOM 701 N N . ALA A 1 107 ? 18.734 -18.318 15.016 1.00 86.50 107 ALA A N 1
ATOM 702 C CA . ALA A 1 107 ? 17.621 -17.393 15.153 1.00 86.50 107 ALA A CA 1
ATOM 703 C C . ALA A 1 107 ? 17.166 -17.378 16.628 1.00 86.50 107 ALA A C 1
ATOM 705 O O . ALA A 1 107 ? 17.028 -18.455 17.216 1.00 86.50 107 ALA A O 1
ATOM 706 N N . PRO A 1 108 ? 16.960 -16.198 17.242 1.00 87.25 108 PRO A N 1
ATOM 707 C CA . PRO A 1 108 ? 16.454 -16.106 18.607 1.00 87.25 108 PRO A CA 1
ATOM 708 C C . PRO A 1 108 ? 15.163 -16.914 18.784 1.00 87.25 108 PRO A C 1
ATOM 710 O O . PRO A 1 108 ? 14.347 -16.994 17.861 1.00 87.25 108 PRO A O 1
ATOM 713 N N . GLU A 1 109 ? 14.947 -17.484 19.972 1.00 86.88 109 GLU A N 1
ATOM 714 C CA . GLU A 1 109 ? 13.675 -18.138 20.290 1.00 86.88 109 GLU A CA 1
ATOM 715 C C . GLU A 1 109 ? 12.526 -17.127 20.121 1.00 86.88 109 GLU A C 1
ATOM 717 O O . GLU A 1 109 ? 12.530 -16.060 20.731 1.00 86.88 109 GLU A O 1
ATOM 722 N N . GLY A 1 110 ? 11.565 -17.436 19.243 1.00 79.88 110 GLY A N 1
ATOM 723 C CA . GLY A 1 110 ? 10.448 -16.541 18.911 1.00 79.88 110 GLY A CA 1
ATOM 724 C C . GLY A 1 110 ? 10.663 -15.633 17.694 1.00 79.88 110 GLY A C 1
ATOM 725 O O . GLY A 1 110 ? 9.756 -14.884 17.333 1.00 79.88 110 GLY A O 1
ATOM 726 N N . TYR A 1 111 ? 11.809 -15.711 17.009 1.00 76.12 111 TYR A N 1
ATOM 727 C CA . TYR A 1 111 ? 12.008 -14.996 15.747 1.00 76.12 111 TYR A CA 1
ATOM 728 C C . TYR A 1 111 ? 10.977 -15.444 14.694 1.00 76.12 111 TYR A C 1
ATOM 730 O O . TYR A 1 111 ? 10.870 -16.627 14.375 1.00 76.12 111 TYR A O 1
ATOM 738 N N . GLY A 1 112 ? 10.205 -14.493 14.161 1.00 76.62 112 GLY A N 1
ATOM 739 C CA . GLY A 1 112 ? 9.165 -14.741 13.154 1.00 76.62 112 GLY A CA 1
ATOM 740 C C . GLY A 1 112 ? 7.781 -15.110 13.704 1.00 76.62 112 GLY A C 1
ATOM 741 O O . GLY A 1 112 ? 6.858 -15.294 12.913 1.00 76.62 112 GLY A O 1
ATOM 742 N N . VAL A 1 113 ? 7.599 -15.188 15.028 1.00 77.25 113 VAL A N 1
ATOM 743 C CA . VAL A 1 113 ? 6.282 -15.410 15.643 1.00 77.25 113 VAL A CA 1
ATOM 744 C C . VAL A 1 113 ? 5.748 -14.085 16.181 1.00 77.25 113 VAL A C 1
ATOM 746 O O . VAL A 1 113 ? 6.199 -13.597 17.213 1.00 77.25 113 VAL A O 1
ATOM 749 N N . PHE A 1 114 ? 4.765 -13.503 15.492 1.00 71.38 114 PHE A N 1
ATOM 750 C CA . PHE A 1 114 ? 4.053 -12.324 15.987 1.00 71.38 114 PHE A CA 1
ATOM 751 C C . PHE A 1 114 ? 3.136 -12.734 17.146 1.00 71.38 114 PHE A C 1
ATOM 753 O O . PHE A 1 114 ? 2.092 -13.350 16.932 1.00 71.38 114 PHE A O 1
ATOM 760 N N . GLN A 1 115 ? 3.543 -12.431 18.381 1.00 74.75 115 GLN A N 1
ATOM 761 C CA . GLN A 1 115 ? 2.690 -12.601 19.555 1.00 74.75 115 GLN A CA 1
ATOM 762 C C . GLN A 1 115 ? 1.884 -11.323 19.778 1.00 74.75 115 GLN A C 1
ATOM 764 O O . GLN A 1 115 ? 2.403 -10.323 20.266 1.00 74.75 115 GLN A O 1
ATOM 769 N N . PHE A 1 116 ? 0.611 -11.357 19.399 1.00 77.69 116 PHE A N 1
ATOM 770 C CA . PHE A 1 116 ? -0.331 -10.301 19.749 1.00 77.69 116 PHE A CA 1
ATOM 771 C C . PHE A 1 116 ? -0.756 -10.481 21.213 1.00 77.69 116 PHE A C 1
ATOM 773 O O . PHE A 1 116 ? -1.105 -11.591 21.616 1.00 77.69 116 PHE A O 1
ATOM 780 N N . GLU A 1 117 ? -0.718 -9.406 22.011 1.00 82.81 117 GLU A N 1
ATOM 781 C CA . GLU A 1 117 ? -1.185 -9.439 23.410 1.00 82.81 117 GLU A CA 1
ATOM 782 C C . GLU A 1 117 ? -2.680 -9.801 23.488 1.00 82.81 117 GLU A C 1
ATOM 784 O O . GLU A 1 117 ? -3.115 -10.478 24.420 1.00 82.81 117 GLU A O 1
ATOM 789 N N . GLU A 1 118 ? -3.462 -9.371 22.493 1.00 83.75 118 GLU A N 1
ATOM 790 C CA . GLU A 1 118 ? -4.901 -9.614 22.409 1.00 83.75 118 GLU A CA 1
ATOM 791 C C . GLU A 1 118 ? -5.222 -10.732 21.402 1.00 83.75 118 GLU A C 1
ATOM 793 O O . GLU A 1 118 ? -4.662 -10.752 20.300 1.00 83.75 118 GLU A O 1
ATOM 798 N N . PRO A 1 119 ? -6.141 -11.661 21.739 1.00 85.25 119 PRO A N 1
ATOM 799 C CA . PRO A 1 119 ? -6.620 -12.648 20.781 1.00 85.25 119 PRO A CA 1
ATOM 800 C C . PRO A 1 119 ? -7.322 -11.956 19.608 1.00 85.25 119 PRO A C 1
ATOM 802 O O . PRO A 1 119 ? -7.938 -10.900 19.771 1.00 85.25 119 PRO A O 1
ATOM 805 N N . ALA A 1 120 ? -7.258 -12.571 18.424 1.00 86.38 120 ALA A N 1
ATOM 806 C CA . ALA A 1 120 ? -7.943 -12.048 17.248 1.00 86.38 120 ALA A CA 1
ATOM 807 C C . ALA A 1 120 ? -9.456 -11.906 17.527 1.00 86.38 120 ALA A C 1
ATOM 809 O O . ALA A 1 120 ? -10.065 -12.852 18.043 1.00 86.38 120 ALA A O 1
ATOM 810 N N . PRO A 1 121 ? -10.066 -10.751 17.208 1.00 93.31 121 PRO A N 1
ATOM 811 C CA . PRO A 1 121 ? -11.489 -10.529 17.437 1.00 93.31 121 PRO A CA 1
ATOM 812 C C . PRO A 1 121 ? -12.331 -11.496 16.602 1.00 93.31 121 PRO A C 1
ATOM 814 O O . PRO A 1 121 ? -11.965 -11.860 15.482 1.00 93.31 121 PRO A O 1
ATOM 817 N N . THR A 1 122 ? -13.482 -11.907 17.134 1.00 94.69 122 THR A N 1
ATOM 818 C CA . THR A 1 122 ? -14.411 -12.754 16.379 1.00 94.69 122 THR A CA 1
ATOM 819 C C . THR A 1 122 ? -15.206 -11.909 15.383 1.00 94.69 122 THR A C 1
ATOM 821 O O . THR A 1 122 ? -15.348 -10.699 15.549 1.00 94.69 122 THR A O 1
ATOM 824 N N . GLU A 1 123 ? -15.785 -12.519 14.344 1.00 92.00 123 GLU A N 1
ATOM 825 C CA . GLU A 1 123 ? -16.597 -11.774 13.364 1.00 92.00 123 GLU A CA 1
ATOM 826 C C . GLU A 1 123 ? -17.791 -11.034 13.996 1.00 92.00 123 GLU A C 1
ATOM 828 O O . GLU A 1 123 ? -18.233 -10.010 13.469 1.00 92.00 123 GLU A O 1
ATOM 833 N N . ALA A 1 124 ? -18.291 -11.522 15.138 1.00 95.44 124 ALA A N 1
ATOM 834 C CA . ALA A 1 124 ? -19.361 -10.881 15.899 1.00 95.44 124 ALA A CA 1
ATOM 835 C C . ALA A 1 124 ? -18.930 -9.534 16.508 1.00 95.44 124 ALA A C 1
ATOM 837 O O . ALA A 1 124 ? -19.753 -8.626 16.628 1.00 95.44 124 ALA A O 1
ATOM 838 N N . ASP A 1 125 ? -17.642 -9.384 16.826 1.00 96.00 125 ASP A N 1
ATOM 839 C CA . ASP A 1 125 ? -17.061 -8.167 17.405 1.00 96.00 125 ASP A CA 1
ATOM 840 C C . ASP A 1 125 ? -16.778 -7.090 16.344 1.00 96.00 125 ASP A C 1
ATOM 842 O O . ASP A 1 125 ? -16.477 -5.940 16.671 1.00 96.00 125 ASP A O 1
ATOM 846 N N . LEU A 1 126 ? -16.911 -7.439 15.058 1.00 97.25 126 LEU A N 1
ATOM 847 C CA . LEU A 1 126 ? -16.530 -6.610 13.916 1.00 97.25 126 LEU A CA 1
ATOM 848 C C . LEU A 1 126 ? -17.749 -6.235 13.048 1.00 97.25 126 LEU A C 1
ATOM 850 O O . LEU A 1 126 ? -17.856 -6.688 11.903 1.00 97.25 126 LEU A O 1
ATOM 854 N N . PRO A 1 127 ? -18.707 -5.429 13.551 1.00 97.56 127 PRO A N 1
ATOM 855 C CA . PRO A 1 127 ? -19.951 -5.144 12.837 1.00 97.56 127 PRO A CA 1
ATOM 856 C C . PRO A 1 127 ? -19.788 -4.177 11.653 1.00 97.56 127 PRO A C 1
ATOM 858 O O . PRO A 1 127 ? -20.659 -4.143 10.779 1.00 97.56 127 PRO A O 1
ATOM 861 N N . LEU A 1 128 ? -18.713 -3.385 11.615 1.00 98.25 128 LEU A N 1
ATOM 862 C CA . LEU A 1 128 ? -18.513 -2.305 10.646 1.00 98.25 128 LEU A CA 1
ATOM 863 C C . LEU A 1 128 ? -17.578 -2.726 9.506 1.00 98.25 128 LEU A C 1
ATOM 865 O O . LEU A 1 128 ? -16.842 -3.709 9.603 1.00 98.25 128 LEU A O 1
ATOM 869 N N . TYR A 1 129 ? -17.597 -1.958 8.419 1.00 97.88 129 TYR A N 1
ATOM 870 C CA . TYR A 1 129 ? -16.671 -2.096 7.300 1.00 97.88 129 TYR A CA 1
ATOM 871 C C . TYR A 1 129 ? -15.649 -0.964 7.338 1.00 97.88 129 TYR A C 1
ATOM 873 O O . TYR A 1 129 ? -16.013 0.209 7.398 1.00 97.88 129 TYR A O 1
ATOM 881 N N . GLY A 1 130 ? -14.371 -1.328 7.300 1.00 97.00 130 GLY A N 1
ATOM 882 C CA . GLY A 1 130 ? -13.242 -0.416 7.200 1.00 97.00 130 GLY A CA 1
ATOM 883 C C . GLY A 1 130 ? -12.599 -0.469 5.816 1.00 97.00 130 GLY A C 1
ATOM 884 O O . GLY A 1 130 ? -12.472 -1.534 5.206 1.00 97.00 130 GLY A O 1
ATOM 885 N N . LEU A 1 131 ? -12.161 0.693 5.346 1.00 96.81 131 LEU A N 1
ATOM 886 C CA . LEU A 1 131 ? -11.416 0.891 4.115 1.00 96.81 131 LEU A CA 1
ATOM 887 C C . LEU A 1 131 ? -10.228 1.818 4.372 1.00 96.81 131 LEU A C 1
ATOM 889 O O . LEU A 1 131 ? -10.397 2.931 4.860 1.00 96.81 131 LEU A O 1
ATOM 893 N N . ALA A 1 132 ? -9.026 1.401 3.984 1.00 96.62 132 ALA A N 1
ATOM 894 C CA . ALA A 1 132 ? -7.874 2.296 3.952 1.00 96.62 132 ALA A CA 1
ATOM 895 C C . ALA A 1 132 ? -8.038 3.318 2.809 1.00 96.62 132 ALA A C 1
ATOM 897 O O . ALA A 1 132 ? -7.892 2.977 1.634 1.00 96.62 132 ALA A O 1
ATOM 898 N N . GLY A 1 133 ? -8.387 4.560 3.153 1.00 94.31 133 GLY A N 1
ATOM 899 C CA . GLY A 1 133 ? -8.650 5.648 2.204 1.00 94.31 133 GLY A CA 1
ATOM 900 C C . GLY A 1 133 ? -7.413 6.455 1.800 1.00 94.31 133 GLY A C 1
ATOM 901 O O . GLY A 1 133 ? -7.475 7.214 0.840 1.00 94.31 133 GLY A O 1
ATOM 902 N N . TYR A 1 134 ? -6.298 6.289 2.511 1.00 94.56 134 TYR A N 1
ATOM 903 C CA . TYR A 1 134 ? -5.026 6.963 2.240 1.00 94.56 134 TYR A CA 1
ATOM 904 C C . TYR A 1 134 ? -3.958 5.953 1.826 1.00 94.56 134 TYR A C 1
ATOM 906 O O . TYR A 1 134 ? -4.125 4.749 2.022 1.00 94.56 134 TYR A O 1
ATOM 914 N N . GLU A 1 135 ? -2.856 6.449 1.256 1.00 93.00 135 GLU A N 1
ATOM 915 C CA . GLU A 1 135 ? -1.752 5.625 0.744 1.00 93.00 135 GLU A CA 1
ATOM 916 C C . GLU A 1 135 ? -1.224 4.628 1.787 1.00 93.00 135 GLU A C 1
ATOM 918 O O . GLU A 1 135 ? -0.974 3.459 1.471 1.00 93.00 135 GLU A O 1
ATOM 923 N N . VAL A 1 136 ? -1.111 5.092 3.036 1.00 95.38 136 VAL A N 1
ATOM 924 C CA . VAL A 1 136 ? -0.594 4.335 4.173 1.00 95.38 136 VAL A CA 1
ATOM 925 C C . VAL A 1 136 ? -1.431 4.650 5.415 1.00 95.38 136 VAL A C 1
ATOM 927 O O . VAL A 1 136 ? -1.494 5.799 5.845 1.00 95.38 136 VAL A O 1
ATOM 930 N N . VAL A 1 137 ? -2.039 3.627 6.020 1.00 97.81 137 VAL A N 1
ATOM 931 C CA . VAL A 1 137 ? -2.735 3.734 7.316 1.00 97.81 137 VAL A CA 1
ATOM 932 C C . VAL A 1 137 ? -1.998 2.877 8.338 1.00 97.81 137 VAL A C 1
ATOM 934 O O . VAL A 1 137 ? -1.898 1.667 8.164 1.00 97.81 137 VAL A O 1
ATOM 937 N N . ALA A 1 138 ? -1.457 3.486 9.392 1.00 97.88 138 ALA A N 1
ATOM 938 C CA . ALA A 1 138 ? -0.702 2.761 10.414 1.00 97.88 138 ALA A CA 1
ATOM 939 C C . ALA A 1 138 ? -1.611 1.914 11.325 1.00 97.88 138 ALA A C 1
ATOM 941 O O . ALA A 1 138 ? -2.705 2.346 11.696 1.00 97.88 138 ALA A O 1
ATOM 942 N N . ILE A 1 139 ? -1.122 0.727 11.688 1.00 97.69 139 ILE A N 1
ATOM 943 C CA . ILE A 1 139 ? -1.747 -0.209 12.628 1.00 97.69 139 ILE A CA 1
ATOM 944 C C . ILE A 1 139 ? -0.951 -0.188 13.927 1.00 97.69 139 ILE A C 1
ATOM 946 O O . ILE A 1 139 ? 0.274 -0.318 13.913 1.00 97.69 139 ILE A O 1
ATOM 950 N N . TYR A 1 140 ? -1.664 -0.057 15.033 1.00 97.06 140 TYR A N 1
ATOM 951 C CA . TYR A 1 140 ? -1.113 0.125 16.366 1.00 97.06 140 TYR A CA 1
ATOM 952 C C . TYR A 1 140 ? -1.501 -1.027 17.291 1.00 97.06 140 TYR A C 1
ATOM 954 O O . TYR A 1 140 ? -2.554 -1.641 17.115 1.00 97.06 140 TYR A O 1
ATOM 962 N N . ALA A 1 141 ? -0.668 -1.304 18.290 1.00 95.56 141 ALA A N 1
ATOM 963 C CA . ALA A 1 141 ? -0.923 -2.332 19.293 1.00 95.56 141 ALA A CA 1
ATOM 964 C C . ALA A 1 141 ? -2.114 -1.991 20.195 1.00 95.56 141 ALA A C 1
ATOM 966 O O . ALA A 1 141 ? -2.899 -2.864 20.551 1.00 95.56 141 ALA A O 1
ATOM 967 N N . LYS A 1 142 ? -2.258 -0.710 20.551 1.00 96.38 142 LYS A N 1
ATOM 968 C CA . LYS A 1 142 ? -3.302 -0.181 21.441 1.00 96.38 142 LYS A CA 1
ATOM 969 C C . LYS A 1 142 ? -4.004 0.993 20.745 1.00 96.38 142 LYS A C 1
ATOM 971 O O . LYS A 1 142 ? -3.453 1.532 19.783 1.00 96.38 142 LYS A O 1
ATOM 976 N N . PRO A 1 143 ? -5.200 1.425 21.190 1.00 97.44 143 PRO A N 1
ATOM 977 C CA . PRO A 1 143 ? -5.877 2.614 20.658 1.00 97.44 143 PRO A CA 1
ATOM 978 C C . PRO A 1 143 ? -5.192 3.923 21.116 1.00 97.44 143 PRO A C 1
ATOM 980 O O . PRO A 1 143 ? -5.823 4.818 21.679 1.00 97.44 143 PRO A O 1
ATOM 983 N N . ASP A 1 144 ? -3.884 4.013 20.892 1.00 97.38 144 ASP A N 1
ATOM 984 C CA . ASP A 1 144 ? -2.974 5.088 21.277 1.00 97.38 144 ASP A CA 1
ATOM 985 C C . ASP A 1 144 ? -1.927 5.262 20.164 1.00 97.38 144 ASP A C 1
ATOM 987 O O . ASP A 1 144 ? -1.352 4.289 19.665 1.00 97.38 144 ASP A O 1
ATOM 991 N N . LYS A 1 145 ? -1.676 6.514 19.773 1.00 96.88 145 LYS A N 1
ATOM 992 C CA . LYS A 1 145 ? -0.728 6.873 18.710 1.00 96.88 145 LYS A CA 1
ATOM 993 C C . LYS A 1 145 ? 0.735 6.625 19.096 1.00 96.88 145 LYS A C 1
ATOM 995 O O . LYS A 1 145 ? 1.561 6.513 18.191 1.00 96.88 145 LYS A O 1
ATOM 1000 N N . GLU A 1 146 ? 1.037 6.591 20.394 1.00 97.06 146 GLU A N 1
ATOM 1001 C CA . GLU A 1 146 ? 2.378 6.351 20.942 1.00 97.06 146 GLU A CA 1
ATOM 1002 C C . GLU A 1 146 ? 2.641 4.855 21.169 1.00 97.06 146 GLU A C 1
ATOM 1004 O O . GLU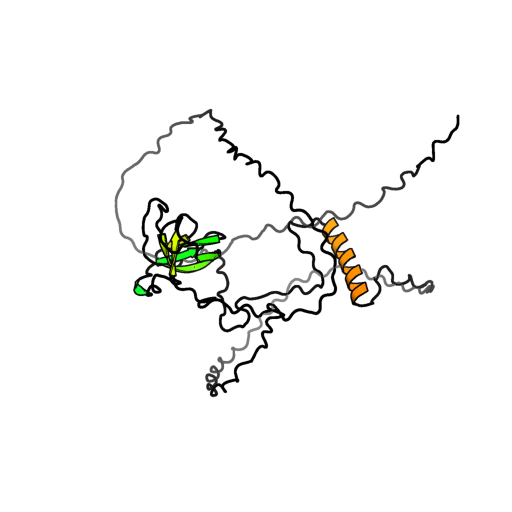 A 1 146 ? 3.754 4.457 21.511 1.00 97.06 146 GLU A O 1
ATOM 1009 N N . SER A 1 147 ? 1.629 4.005 20.966 1.00 96.38 147 SER A N 1
ATOM 1010 C CA . SER A 1 147 ? 1.798 2.559 21.073 1.00 96.38 147 SER A CA 1
ATOM 1011 C C . SER A 1 147 ? 2.610 1.978 19.911 1.00 96.38 147 SER A C 1
ATOM 1013 O O . SER A 1 147 ? 2.817 2.611 18.870 1.00 96.38 147 SER A O 1
ATOM 1015 N N . GLU A 1 148 ? 3.087 0.748 20.099 1.00 95.62 148 GLU A N 1
ATOM 1016 C CA . GLU A 1 148 ? 3.887 0.041 19.104 1.00 95.62 148 GLU A CA 1
ATOM 1017 C C . GLU A 1 148 ? 3.143 -0.082 17.767 1.00 95.62 148 GLU A C 1
ATOM 1019 O O . GLU A 1 148 ? 1.962 -0.431 17.712 1.00 95.62 148 GLU A O 1
ATOM 1024 N N . LYS A 1 149 ? 3.849 0.212 16.672 1.00 96.44 149 LYS A N 1
ATOM 1025 C CA . LYS A 1 149 ? 3.311 0.111 15.315 1.00 96.44 149 LYS A CA 1
ATOM 1026 C C . LYS A 1 149 ? 3.549 -1.295 14.784 1.00 96.44 149 LYS A C 1
ATOM 1028 O O . LYS A 1 149 ? 4.685 -1.655 14.495 1.00 96.44 149 LYS A O 1
ATOM 1033 N N . TYR A 1 150 ? 2.478 -2.054 14.588 1.00 94.12 150 TYR A N 1
ATOM 1034 C CA . TYR A 1 150 ? 2.553 -3.396 14.005 1.00 94.12 150 TYR A CA 1
ATOM 1035 C C . TYR A 1 150 ? 2.755 -3.381 12.493 1.00 94.12 150 TYR A C 1
ATOM 1037 O O . TYR A 1 150 ? 3.321 -4.315 11.933 1.00 94.12 150 TYR A O 1
ATOM 1045 N N . GLY A 1 151 ? 2.303 -2.329 11.810 1.00 95.56 151 GLY A N 1
ATOM 1046 C CA . GLY A 1 151 ? 2.481 -2.233 10.370 1.00 95.56 151 GLY A CA 1
ATOM 1047 C C . GLY A 1 151 ? 1.589 -1.192 9.725 1.00 95.56 151 GLY A C 1
ATOM 1048 O O . GLY A 1 151 ? 1.219 -0.191 10.342 1.00 95.56 151 GLY A O 1
ATOM 1049 N N . PHE A 1 152 ? 1.258 -1.433 8.458 1.00 96.81 152 PHE A N 1
ATOM 1050 C CA . PHE A 1 152 ? 0.529 -0.485 7.631 1.00 96.81 152 PHE A CA 1
ATOM 1051 C C . PHE A 1 152 ? -0.475 -1.184 6.717 1.00 96.81 152 PHE A C 1
ATOM 1053 O O . PHE A 1 152 ? -0.175 -2.213 6.114 1.00 96.81 152 PHE A O 1
ATOM 1060 N N . LEU A 1 153 ? -1.643 -0.570 6.551 1.00 95.44 153 LEU A N 1
ATOM 1061 C CA . LEU A 1 153 ? -2.598 -0.898 5.504 1.00 95.44 153 LEU A CA 1
ATOM 1062 C C . LEU A 1 153 ? -2.318 -0.041 4.274 1.00 95.44 153 LEU A C 1
ATOM 1064 O O . LEU A 1 153 ? -2.104 1.169 4.377 1.00 95.44 153 LEU A O 1
ATOM 1068 N N . ARG A 1 154 ? -2.355 -0.676 3.103 1.00 93.56 154 ARG A N 1
ATOM 1069 C CA . ARG A 1 154 ? -2.277 0.009 1.810 1.00 93.56 154 ARG A CA 1
ATOM 1070 C C . ARG A 1 154 ? -3.641 0.559 1.411 1.00 93.56 154 ARG A C 1
ATOM 1072 O O . ARG A 1 154 ? -4.665 -0.049 1.734 1.00 93.56 154 ARG A O 1
ATOM 1079 N N . ILE A 1 155 ? -3.647 1.649 0.648 1.00 93.50 155 ILE A N 1
ATOM 1080 C CA . ILE A 1 155 ? -4.865 2.200 0.041 1.00 93.50 155 ILE A CA 1
ATOM 1081 C C . ILE A 1 155 ? -5.716 1.115 -0.632 1.00 93.50 155 ILE A C 1
ATOM 1083 O O . ILE A 1 155 ? -5.207 0.222 -1.309 1.00 93.50 155 ILE A O 1
ATOM 1087 N N . GLY A 1 156 ? -7.030 1.178 -0.431 1.00 92.75 156 GLY A N 1
ATOM 1088 C CA . GLY A 1 156 ? -7.970 0.228 -1.022 1.00 92.75 156 GLY A CA 1
ATOM 1089 C C . GLY A 1 156 ? -8.144 -1.076 -0.236 1.00 92.75 156 GLY A C 1
ATOM 1090 O O . GLY A 1 156 ? -9.043 -1.851 -0.568 1.00 92.75 156 GLY A O 1
ATOM 1091 N N . THR A 1 157 ? -7.343 -1.321 0.809 1.00 93.19 157 THR A N 1
ATOM 1092 C CA . THR A 1 157 ? -7.508 -2.499 1.676 1.00 93.19 157 THR A CA 1
ATOM 1093 C C . THR A 1 157 ? -8.847 -2.430 2.404 1.00 93.19 157 THR A C 1
ATOM 1095 O O . THR A 1 157 ? -9.137 -1.434 3.070 1.00 93.19 157 THR A O 1
ATOM 1098 N N . ARG A 1 158 ? -9.650 -3.495 2.296 1.00 93.38 158 ARG A N 1
ATOM 1099 C CA . ARG A 1 158 ? -10.966 -3.624 2.937 1.00 93.38 158 ARG A CA 1
ATOM 1100 C C . ARG A 1 158 ? -10.931 -4.682 4.025 1.00 93.38 158 ARG A C 1
ATOM 1102 O O . ARG A 1 158 ? -10.357 -5.747 3.814 1.00 93.38 158 ARG A O 1
ATOM 1109 N N . MET A 1 159 ? -11.592 -4.416 5.143 1.00 95.44 159 MET A N 1
ATOM 1110 C CA . MET A 1 159 ? -11.743 -5.385 6.228 1.00 95.44 159 MET A CA 1
ATOM 1111 C C . MET A 1 159 ? -12.943 -5.071 7.112 1.00 95.44 159 MET A C 1
ATOM 1113 O O . MET A 1 159 ? -13.504 -3.978 7.065 1.00 95.44 159 MET A O 1
ATOM 1117 N N . ARG A 1 160 ? -13.333 -6.044 7.933 1.00 97.44 160 ARG A N 1
ATOM 1118 C CA . ARG A 1 160 ? -14.289 -5.831 9.018 1.00 97.44 160 ARG A CA 1
ATOM 1119 C C . ARG A 1 160 ? -13.568 -5.165 10.187 1.00 97.44 160 ARG A C 1
ATOM 1121 O O . ARG A 1 160 ? -12.407 -5.479 10.453 1.00 97.44 160 ARG A O 1
ATOM 1128 N N . VAL A 1 161 ? -14.243 -4.228 10.842 1.00 98.19 161 VAL A N 1
ATOM 1129 C CA . VAL A 1 161 ? -13.680 -3.465 11.960 1.00 98.19 161 VAL A CA 1
ATOM 1130 C C . VAL A 1 161 ? -14.663 -3.369 13.122 1.00 98.19 161 VAL A C 1
ATOM 1132 O O . VAL A 1 161 ? -15.884 -3.407 12.937 1.00 98.19 161 VAL A O 1
ATOM 1135 N N . GLY A 1 162 ? -14.110 -3.252 14.325 1.00 98.12 162 GLY A N 1
ATOM 1136 C CA . GLY A 1 162 ? -14.857 -3.099 15.566 1.00 98.12 162 GLY A CA 1
ATOM 1137 C C . GLY A 1 162 ? -15.506 -1.716 15.727 1.00 98.12 162 GLY A C 1
ATOM 1138 O O . GLY A 1 162 ? -15.289 -0.807 14.912 1.00 98.12 162 GLY A O 1
ATOM 1139 N N . PRO A 1 163 ? -16.317 -1.528 16.783 1.00 98.12 163 PRO A N 1
ATOM 1140 C CA . PRO A 1 163 ? -16.895 -0.230 17.125 1.00 98.12 163 PRO A CA 1
ATOM 1141 C C . PRO A 1 163 ? -15.814 0.812 17.463 1.00 98.12 163 PRO A C 1
ATOM 1143 O O . PRO A 1 163 ? -14.687 0.476 17.818 1.00 98.12 163 PRO A O 1
ATOM 1146 N N . ALA A 1 164 ? -16.169 2.094 17.351 1.00 98.19 164 ALA A N 1
ATOM 1147 C CA . ALA A 1 164 ? -15.245 3.202 17.591 1.00 98.19 164 ALA A CA 1
ATOM 1148 C C . ALA A 1 164 ? -14.916 3.376 19.087 1.00 98.19 164 ALA A C 1
ATOM 1150 O O . ALA A 1 164 ? -15.819 3.589 19.899 1.00 98.19 164 ALA A O 1
ATOM 1151 N N . ILE A 1 165 ? -13.627 3.398 19.424 1.00 97.94 165 ILE A N 1
ATOM 1152 C CA . ILE A 1 165 ? -13.087 3.754 20.742 1.00 97.94 165 ILE A CA 1
ATOM 1153 C C . ILE A 1 165 ? -12.565 5.192 20.666 1.00 97.94 165 ILE A C 1
ATOM 1155 O O . ILE A 1 165 ? -11.559 5.468 20.013 1.00 97.94 165 ILE A O 1
ATOM 1159 N N . LYS A 1 166 ? -13.276 6.139 21.281 1.00 97.75 166 LYS A N 1
ATOM 1160 C CA . LYS A 1 166 ? -12.927 7.566 21.219 1.00 97.75 166 LYS A CA 1
ATOM 1161 C C . LYS A 1 166 ? -11.926 7.931 22.310 1.00 97.75 166 LYS A C 1
ATOM 1163 O O . LYS A 1 166 ? -12.262 7.822 23.483 1.00 97.75 166 LYS A O 1
ATOM 1168 N N . ASN A 1 167 ? -10.769 8.440 21.893 1.00 96.50 167 ASN A N 1
ATOM 1169 C CA . ASN A 1 167 ? -9.704 8.963 22.751 1.00 96.50 167 ASN A CA 1
ATOM 1170 C C . ASN A 1 167 ? -9.287 10.361 22.260 1.00 96.50 167 ASN A C 1
ATOM 1172 O O . ASN A 1 167 ? -9.638 10.757 21.146 1.00 96.50 167 ASN A O 1
ATOM 1176 N N . GLU A 1 168 ? -8.509 11.090 23.061 1.00 96.12 168 GLU A N 1
ATOM 1177 C CA . GLU A 1 168 ? -8.013 12.432 22.707 1.00 96.12 168 GLU A CA 1
ATOM 1178 C C . GLU A 1 168 ? -7.126 12.416 21.447 1.00 96.12 168 GLU A C 1
ATOM 1180 O O . GLU A 1 168 ? -7.186 13.337 20.634 1.00 96.12 168 GLU A O 1
ATOM 1185 N N . ASP A 1 169 ? -6.379 11.330 21.221 1.00 96.75 169 ASP A N 1
ATOM 1186 C CA . ASP A 1 169 ? -5.484 11.187 20.065 1.00 96.75 169 ASP A CA 1
ATOM 1187 C C . ASP A 1 169 ? -6.195 10.940 18.729 1.00 96.75 169 ASP A C 1
ATOM 1189 O O . ASP A 1 169 ? -5.614 11.167 17.664 1.00 96.75 169 ASP A O 1
ATOM 1193 N N . CYS A 1 170 ? -7.438 10.452 18.764 1.00 97.81 170 CYS A N 1
ATOM 1194 C CA 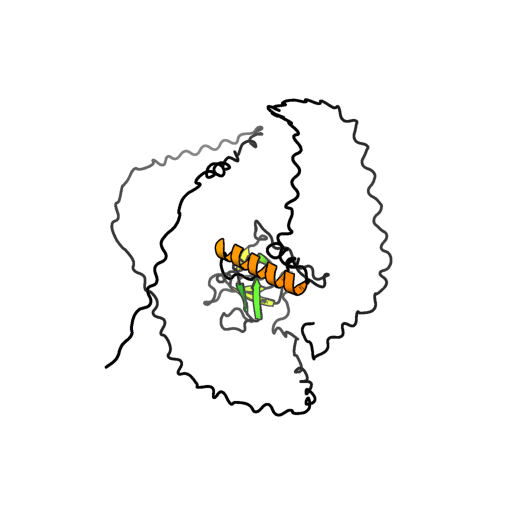. CYS A 1 170 ? -8.216 10.136 17.570 1.00 97.81 170 CYS A CA 1
ATOM 1195 C C . CYS A 1 170 ? -9.687 10.536 17.773 1.00 97.81 170 CYS A C 1
ATOM 1197 O O . CYS A 1 170 ? -10.503 9.708 18.194 1.00 97.81 170 CYS A O 1
ATOM 1199 N N . PRO A 1 171 ? -10.063 11.785 17.431 1.00 96.56 171 PRO A N 1
ATOM 1200 C CA . PRO A 1 171 ? -11.419 12.297 17.649 1.00 96.56 171 PRO A CA 1
ATOM 1201 C C . PRO A 1 171 ? -12.508 11.488 16.929 1.00 96.56 171 PRO A C 1
ATOM 1203 O O . PRO A 1 171 ? -13.624 11.338 17.431 1.00 96.56 171 PRO A O 1
ATOM 1206 N N . SER A 1 172 ? -12.178 10.935 15.757 1.00 97.19 172 SER A N 1
ATOM 1207 C CA . SER A 1 172 ? -13.077 10.080 14.970 1.00 97.19 172 SER A CA 1
ATOM 1208 C C . SER A 1 172 ? -13.183 8.646 15.502 1.00 97.19 172 SER A C 1
ATOM 1210 O O . SER A 1 172 ? -14.070 7.913 15.072 1.00 97.19 172 SER A O 1
ATOM 1212 N N . GLY A 1 173 ? -12.328 8.262 16.452 1.00 98.12 173 GLY A N 1
ATOM 1213 C CA . GLY A 1 173 ? -12.299 6.946 17.075 1.00 98.12 173 GLY A CA 1
ATOM 1214 C C . GLY A 1 173 ? -11.279 5.983 16.468 1.00 98.12 173 GLY A C 1
ATOM 1215 O O . GLY A 1 173 ? -11.003 5.983 15.265 1.00 98.12 173 GLY A O 1
ATOM 1216 N N . TRP A 1 174 ? -10.727 5.150 17.342 1.00 98.44 174 TRP A N 1
ATOM 1217 C CA . TRP A 1 174 ? -9.929 3.978 17.015 1.00 98.44 174 TRP A CA 1
ATOM 1218 C C . TRP A 1 174 ? -10.835 2.787 16.740 1.00 98.44 174 TRP A C 1
ATOM 1220 O O . TRP A 1 174 ? -11.838 2.599 17.425 1.00 98.44 174 TRP A O 1
ATOM 1230 N N . HIS A 1 175 ? -10.468 1.964 15.768 1.00 98.31 175 HIS A N 1
ATOM 1231 C CA . HIS A 1 175 ? -11.205 0.756 15.423 1.00 98.31 175 HIS A CA 1
ATOM 1232 C C . HIS A 1 175 ? -10.284 -0.453 15.479 1.00 98.31 175 HIS A C 1
ATOM 1234 O O . HIS A 1 175 ? -9.187 -0.419 14.919 1.00 98.31 175 HIS A O 1
ATOM 1240 N N . GLN A 1 176 ? -10.749 -1.514 16.135 1.00 97.62 176 GLN A N 1
ATOM 1241 C CA . GLN A 1 176 ? -10.064 -2.802 16.147 1.00 97.62 176 GLN A CA 1
ATOM 1242 C C . GLN A 1 176 ? -10.185 -3.461 14.768 1.00 97.62 176 GLN A C 1
ATOM 1244 O O . GLN A 1 176 ? -11.270 -3.471 14.179 1.00 97.62 176 GLN A O 1
ATOM 1249 N N . LEU A 1 177 ? -9.083 -3.981 14.236 1.00 96.88 177 LEU A N 1
ATOM 1250 C CA . LEU A 1 177 ? -9.045 -4.621 12.921 1.00 96.88 177 LEU A CA 1
ATOM 1251 C C . LEU A 1 177 ? -9.263 -6.135 13.031 1.00 96.88 177 LEU A C 1
ATOM 1253 O O . LEU A 1 177 ? -8.873 -6.752 14.018 1.00 96.88 177 LEU A O 1
ATOM 1257 N N . ALA A 1 178 ? -9.808 -6.753 11.977 1.00 95.44 178 ALA A N 1
ATOM 1258 C CA . ALA A 1 178 ? -9.994 -8.208 11.908 1.00 95.44 178 ALA A CA 1
ATOM 1259 C C . ALA A 1 178 ? -8.691 -9.012 12.078 1.00 95.44 178 ALA A C 1
ATOM 1261 O O . ALA A 1 178 ? -8.702 -10.114 12.613 1.00 95.44 178 ALA A O 1
ATOM 1262 N N . THR A 1 179 ? -7.563 -8.455 11.635 1.00 91.88 179 THR A N 1
ATOM 1263 C CA . THR A 1 179 ? -6.230 -9.065 11.757 1.00 91.88 179 THR A CA 1
ATOM 1264 C C . THR A 1 179 ? -5.566 -8.808 13.113 1.00 91.88 179 THR A C 1
ATOM 1266 O O . THR A 1 179 ? -4.423 -9.208 13.305 1.00 91.88 179 THR A O 1
ATOM 1269 N N . GLY A 1 180 ? -6.246 -8.113 14.029 1.00 94.19 180 GLY A N 1
ATOM 1270 C CA . GLY A 1 180 ? -5.670 -7.583 15.262 1.00 94.19 180 GLY A CA 1
ATOM 1271 C C . GLY A 1 180 ? -5.114 -6.162 15.108 1.00 94.19 180 GLY A C 1
ATOM 1272 O O . GLY A 1 180 ? -4.926 -5.652 13.999 1.00 94.19 180 GLY A O 1
ATOM 1273 N N . GLY A 1 181 ? -4.865 -5.519 16.249 1.00 95.62 181 GLY A N 1
ATOM 1274 C CA . GLY A 1 181 ? -4.427 -4.126 16.332 1.00 95.62 181 GLY A CA 1
ATOM 1275 C C . GLY A 1 181 ? -5.543 -3.104 16.094 1.00 95.62 181 GLY A C 1
ATOM 1276 O O . GLY A 1 181 ? -6.713 -3.442 15.894 1.00 95.62 181 GLY A O 1
ATOM 1277 N N . TYR A 1 182 ? -5.159 -1.829 16.124 1.00 97.62 182 TYR A N 1
ATOM 1278 C CA . TYR A 1 182 ? -6.052 -0.678 16.063 1.00 97.62 182 TYR A 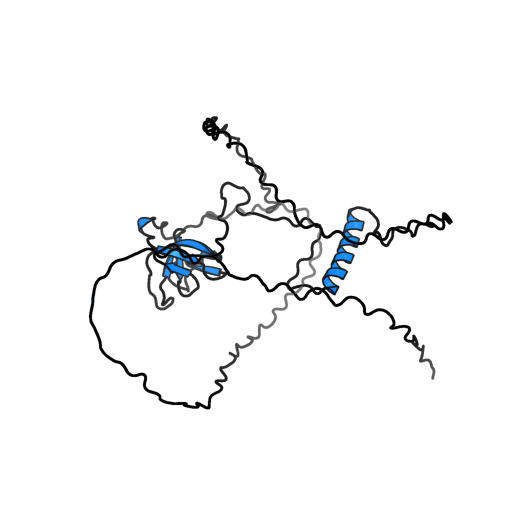CA 1
ATOM 1279 C C . TYR A 1 182 ? -5.614 0.303 14.975 1.00 97.62 182 TYR A C 1
ATOM 1281 O O . TYR A 1 182 ? -4.428 0.586 14.812 1.00 97.62 182 TYR A O 1
ATOM 1289 N N . ALA A 1 183 ? -6.577 0.873 14.254 1.00 98.19 183 ALA A N 1
ATOM 1290 C CA . ALA A 1 183 ? -6.335 1.967 13.318 1.00 98.19 183 ALA A CA 1
ATOM 1291 C C . ALA A 1 183 ? -7.278 3.143 13.597 1.00 98.19 183 ALA A C 1
ATOM 1293 O O . ALA A 1 183 ? -8.436 2.967 13.979 1.00 98.19 183 ALA A O 1
ATOM 1294 N N . CYS A 1 184 ? -6.761 4.357 13.424 1.00 98.31 184 CYS A N 1
ATOM 1295 C CA . CYS A 1 184 ? -7.481 5.592 13.716 1.00 98.31 184 CYS A CA 1
ATOM 1296 C C . CYS A 1 184 ? -8.240 6.103 12.483 1.00 98.31 184 CYS A C 1
ATOM 1298 O O . CYS A 1 184 ? -7.646 6.321 11.422 1.00 98.31 184 CYS A O 1
ATOM 1300 N N . SER A 1 185 ? -9.538 6.380 12.639 1.00 97.94 185 SER A N 1
ATOM 1301 C CA . SER A 1 185 ? -10.392 6.879 11.551 1.00 97.94 185 SER A CA 1
ATOM 1302 C C . SER A 1 185 ? -9.954 8.238 11.002 1.00 97.94 185 SER A C 1
ATOM 1304 O O . SER A 1 185 ? -9.977 8.463 9.795 1.00 97.94 185 SER A O 1
ATOM 1306 N N . SER A 1 186 ? -9.449 9.142 11.848 1.00 96.81 186 SER A N 1
ATOM 1307 C CA . SER A 1 186 ? -8.961 10.454 11.389 1.00 96.81 186 SER A CA 1
ATOM 1308 C C . SER A 1 186 ? -7.580 10.406 10.723 1.00 96.81 186 SER A C 1
ATOM 1310 O O . SER A 1 186 ? -7.115 11.428 10.228 1.00 96.81 186 SER A O 1
ATOM 1312 N N . ARG A 1 187 ? -6.914 9.242 10.696 1.00 97.06 187 ARG A N 1
ATOM 1313 C CA . ARG A 1 187 ? -5.614 9.022 10.031 1.00 97.06 187 ARG A CA 1
ATOM 1314 C C . ARG A 1 187 ? -5.722 8.118 8.805 1.00 97.06 187 ARG A C 1
ATOM 1316 O O . ARG A 1 187 ? -4.765 7.455 8.417 1.00 97.06 187 ARG A O 1
ATOM 1323 N N . GLY A 1 188 ? -6.900 8.116 8.194 1.00 96.25 188 GLY A N 1
ATOM 1324 C CA . GLY A 1 188 ? -7.110 7.570 6.865 1.00 96.25 188 GLY A CA 1
ATOM 1325 C C . GLY A 1 188 ? -7.832 6.236 6.786 1.00 96.25 188 GLY A C 1
ATOM 1326 O O . GLY A 1 188 ? -7.956 5.690 5.690 1.00 96.25 188 GLY A O 1
ATOM 1327 N N . LEU A 1 189 ? -8.356 5.737 7.905 1.00 97.88 189 LEU A N 1
ATOM 1328 C CA . LEU A 1 189 ? -9.331 4.655 7.890 1.00 97.88 189 LEU A CA 1
ATOM 1329 C C . LEU A 1 189 ? -10.742 5.233 7.682 1.00 97.88 189 LEU A C 1
ATOM 1331 O O . LEU A 1 189 ? -11.260 5.975 8.509 1.00 97.88 189 LEU A O 1
ATOM 1335 N N . VAL A 1 190 ? -11.379 4.875 6.574 1.00 97.44 190 VAL A N 1
ATOM 1336 C CA . VAL A 1 190 ? -12.784 5.179 6.295 1.00 97.44 190 VAL A CA 1
ATOM 1337 C C . VAL A 1 190 ? -13.629 4.043 6.856 1.00 97.44 190 VAL A C 1
ATOM 1339 O O . VAL A 1 190 ? -13.426 2.892 6.479 1.00 97.44 190 VAL A O 1
ATOM 1342 N N . VAL A 1 191 ? -14.570 4.349 7.748 1.00 97.88 191 VAL A N 1
ATOM 1343 C CA . VAL A 1 191 ? -15.433 3.345 8.387 1.00 97.88 191 VAL A CA 1
ATOM 1344 C C . VAL A 1 191 ? -16.899 3.645 8.098 1.00 97.88 191 VAL A C 1
ATOM 1346 O O . VAL A 1 191 ? -17.360 4.764 8.316 1.00 97.88 191 VAL A O 1
ATOM 1349 N N . ASP A 1 192 ? -17.640 2.640 7.636 1.00 97.69 192 ASP A N 1
ATOM 1350 C CA . ASP A 1 192 ? -19.074 2.732 7.345 1.00 97.69 192 ASP A CA 1
ATOM 1351 C C . ASP A 1 192 ? -19.800 1.444 7.798 1.00 97.69 192 ASP A C 1
ATOM 1353 O O . ASP A 1 192 ? -19.206 0.383 8.002 1.00 97.69 192 ASP A O 1
ATOM 1357 N N . LYS A 1 193 ? -21.116 1.534 8.001 1.00 97.56 193 LYS A N 1
ATOM 1358 C CA . LYS A 1 193 ? -22.004 0.392 8.269 1.00 97.56 193 LYS A CA 1
ATOM 1359 C C . LYS A 1 193 ? -22.210 -0.480 7.031 1.00 97.56 193 LYS A C 1
ATOM 1361 O O . LYS A 1 193 ? -22.581 -1.643 7.165 1.00 97.56 193 LYS A O 1
ATOM 1366 N N . ARG A 1 194 ? -22.022 0.084 5.836 1.00 96.88 194 ARG A N 1
ATOM 1367 C CA . ARG A 1 194 ? -22.101 -0.619 4.546 1.00 96.88 194 ARG A CA 1
ATOM 1368 C C . ARG A 1 194 ? -20.701 -0.787 3.960 1.00 96.88 194 ARG A C 1
ATOM 1370 O O . ARG A 1 194 ? -19.820 -0.006 4.292 1.00 96.88 194 ARG A O 1
ATOM 1377 N N . ASP A 1 195 ? -20.504 -1.779 3.089 1.00 93.75 195 ASP A N 1
ATOM 1378 C CA . ASP A 1 195 ? -19.227 -1.945 2.376 1.00 93.75 195 ASP A CA 1
ATOM 1379 C C . ASP A 1 195 ? -18.940 -0.674 1.549 1.00 93.75 195 ASP A C 1
ATOM 1381 O O . ASP A 1 195 ? -19.738 -0.340 0.662 1.00 93.75 195 ASP A O 1
ATOM 1385 N N . PRO A 1 196 ? -17.866 0.078 1.854 1.00 92.50 196 PRO A N 1
ATOM 1386 C CA . PRO A 1 196 ? -17.582 1.337 1.184 1.00 92.50 196 PRO A CA 1
ATOM 1387 C C . PRO A 1 196 ? -17.303 1.120 -0.307 1.00 92.50 196 PRO A C 1
ATOM 1389 O O . PRO A 1 196 ? -16.539 0.242 -0.726 1.00 92.50 196 PRO A O 1
ATOM 1392 N N . TYR A 1 197 ? -17.929 1.960 -1.129 1.00 89.19 197 TYR A N 1
ATOM 1393 C CA . TYR A 1 197 ? -17.790 1.898 -2.577 1.00 89.19 197 TYR A CA 1
ATOM 1394 C C . TYR A 1 197 ? -16.436 2.462 -3.034 1.00 89.19 197 TYR A C 1
ATOM 1396 O O . TYR A 1 197 ? -16.027 3.546 -2.628 1.00 89.19 197 TYR A O 1
ATOM 1404 N N . LEU A 1 198 ? -15.772 1.740 -3.938 1.00 87.31 198 LEU A N 1
ATOM 1405 C CA . LEU A 1 198 ? -14.618 2.208 -4.707 1.00 87.31 198 LEU A CA 1
ATOM 1406 C C . LEU A 1 198 ? -14.892 1.915 -6.172 1.00 87.31 198 LEU A C 1
ATOM 1408 O O . LEU A 1 198 ? -15.183 0.767 -6.510 1.00 87.31 198 LEU A O 1
ATOM 1412 N N . ALA A 1 199 ? -14.721 2.922 -7.027 1.00 88.44 199 ALA A N 1
ATOM 1413 C CA . ALA A 1 199 ? -14.857 2.757 -8.471 1.00 88.44 199 ALA A CA 1
ATOM 1414 C C . ALA A 1 199 ? -13.878 1.708 -9.025 1.00 88.44 199 ALA A C 1
ATOM 1416 O O . ALA A 1 199 ? -14.231 0.936 -9.910 1.00 88.44 199 ALA A O 1
ATOM 1417 N N . TYR A 1 200 ? -12.667 1.645 -8.464 1.00 85.25 200 TYR A N 1
ATOM 1418 C CA . TYR A 1 200 ? -11.656 0.661 -8.828 1.00 85.25 200 TYR A CA 1
ATOM 1419 C C . TYR A 1 200 ? -11.255 -0.149 -7.594 1.00 85.25 200 TYR A C 1
ATOM 1421 O O . TYR A 1 200 ? -10.477 0.307 -6.754 1.00 85.25 200 TYR A O 1
ATOM 1429 N N . LYS A 1 201 ? -11.834 -1.345 -7.441 1.00 83.19 201 LYS A N 1
ATOM 1430 C CA . LYS A 1 201 ? -11.471 -2.257 -6.351 1.00 83.19 201 LYS A CA 1
ATOM 1431 C C . LYS A 1 201 ? -10.111 -2.889 -6.682 1.00 83.19 201 LYS A C 1
ATOM 1433 O O . LYS A 1 201 ? -10.009 -3.530 -7.730 1.00 83.19 201 LYS A O 1
ATOM 1438 N N . PRO A 1 202 ? -9.079 -2.745 -5.830 1.00 82.31 202 PRO A N 1
ATOM 1439 C CA . PRO A 1 202 ? -7.831 -3.466 -6.047 1.00 82.31 202 PRO A CA 1
ATOM 1440 C C . PRO A 1 202 ? -8.105 -4.975 -6.052 1.00 82.31 202 PRO A C 1
ATOM 1442 O O . PRO A 1 202 ? -8.962 -5.463 -5.307 1.00 82.31 202 PRO A O 1
ATOM 1445 N N . SER A 1 203 ? -7.394 -5.711 -6.910 1.00 84.56 203 SER A N 1
ATOM 1446 C CA . SER A 1 203 ? -7.486 -7.174 -6.943 1.00 84.56 203 SER A CA 1
ATOM 1447 C C . SER A 1 203 ? -7.157 -7.729 -5.563 1.00 84.56 203 SER A C 1
ATOM 1449 O O . SER A 1 203 ? -6.170 -7.312 -4.955 1.00 84.56 203 SER A O 1
ATOM 1451 N N . GLN A 1 204 ? -7.967 -8.669 -5.074 1.00 81.38 204 GLN A N 1
ATOM 1452 C CA . GLN A 1 204 ? -7.621 -9.381 -3.850 1.00 81.38 204 GLN A CA 1
ATOM 1453 C C . GLN A 1 204 ? -6.371 -10.230 -4.065 1.00 81.38 204 GLN A C 1
ATOM 1455 O O . GLN A 1 204 ? -6.030 -10.597 -5.194 1.00 81.38 204 GLN A O 1
ATOM 1460 N N . VAL A 1 205 ? -5.696 -10.475 -2.948 1.00 85.75 205 VAL A N 1
ATOM 1461 C CA . VAL A 1 205 ? -4.523 -11.327 -2.859 1.00 85.75 205 VAL A CA 1
ATOM 1462 C C . VAL A 1 205 ? -4.938 -12.786 -3.079 1.00 85.75 205 VAL A C 1
ATOM 1464 O O . VAL A 1 205 ? -5.884 -13.251 -2.446 1.00 85.75 205 VAL A O 1
ATOM 1467 N N . ASP A 1 206 ? -4.267 -13.498 -3.981 1.00 89.75 206 ASP A N 1
ATOM 1468 C CA . ASP A 1 206 ? -4.498 -14.927 -4.215 1.00 89.75 206 ASP A CA 1
ATOM 1469 C C . ASP A 1 206 ? -3.472 -15.744 -3.425 1.00 89.75 206 ASP A C 1
ATOM 1471 O O . ASP A 1 206 ? -2.349 -15.969 -3.872 1.00 89.75 206 ASP A O 1
ATOM 1475 N N . LEU A 1 207 ? -3.852 -16.160 -2.215 1.00 87.94 207 LEU A N 1
ATOM 1476 C CA . LEU A 1 207 ? -2.971 -16.903 -1.307 1.00 87.94 207 LEU A CA 1
ATOM 1477 C C . LEU A 1 207 ? -2.676 -18.336 -1.781 1.00 87.94 207 LEU A C 1
ATOM 1479 O O . LEU A 1 207 ? -1.791 -18.976 -1.219 1.00 87.94 207 LEU A O 1
ATOM 1483 N N . ALA A 1 208 ? -3.396 -18.846 -2.787 1.00 92.25 208 ALA A N 1
ATOM 1484 C CA . ALA A 1 208 ? -3.129 -20.163 -3.360 1.00 92.25 208 ALA A CA 1
ATOM 1485 C C . ALA A 1 208 ? -1.965 -20.135 -4.364 1.00 92.25 208 ALA A C 1
ATOM 1487 O O . ALA A 1 208 ? -1.384 -21.176 -4.672 1.00 92.25 208 ALA A O 1
ATOM 1488 N N . GLN A 1 209 ? -1.610 -18.955 -4.880 1.00 93.31 209 GLN A N 1
ATOM 1489 C CA . GLN A 1 209 ? -0.488 -18.788 -5.796 1.00 93.31 209 GLN A CA 1
ATOM 1490 C C . GLN A 1 209 ? 0.809 -18.507 -5.025 1.00 93.31 209 GLN A C 1
ATOM 1492 O O . GLN A 1 209 ? 0.795 -17.773 -4.037 1.00 93.31 209 GLN A O 1
ATOM 1497 N N . PRO A 1 210 ? 1.971 -18.992 -5.511 1.00 90.75 210 PRO A N 1
ATOM 1498 C CA . PRO A 1 210 ? 3.267 -18.628 -4.929 1.00 90.75 210 PRO A CA 1
ATOM 1499 C C . PRO A 1 210 ? 3.519 -17.115 -5.003 1.00 90.75 210 PRO A C 1
ATOM 1501 O O . PRO A 1 210 ? 4.259 -16.554 -4.199 1.00 90.75 210 PRO A O 1
ATOM 1504 N N . PHE A 1 211 ? 2.877 -16.454 -5.969 1.00 88.31 211 PHE A N 1
ATOM 1505 C CA . PHE A 1 211 ? 2.912 -15.018 -6.158 1.00 88.31 211 PHE A CA 1
ATOM 1506 C C . PHE A 1 211 ? 1.522 -14.425 -5.897 1.00 88.31 211 PHE A C 1
ATOM 1508 O O . PHE A 1 211 ? 0.675 -14.452 -6.789 1.00 88.31 211 PHE A O 1
ATOM 1515 N N . PRO A 1 212 ? 1.289 -13.847 -4.706 1.00 86.38 212 PRO A N 1
ATOM 1516 C CA . PRO A 1 212 ? -0.049 -13.470 -4.247 1.00 86.38 212 PRO A CA 1
ATOM 1517 C C . PRO A 1 212 ? -0.737 -12.340 -5.034 1.00 86.38 212 PRO A C 1
ATOM 1519 O O . PRO A 1 212 ? -1.920 -12.063 -4.844 1.00 86.38 212 PRO A O 1
ATOM 1522 N N . TYR A 1 213 ? -0.003 -11.664 -5.912 1.00 88.44 213 TYR A N 1
ATOM 1523 C CA . TYR A 1 213 ? -0.489 -10.560 -6.732 1.00 88.44 213 TYR A CA 1
ATOM 1524 C C . TYR A 1 213 ? -0.279 -10.881 -8.206 1.00 88.44 213 TYR A C 1
ATOM 1526 O O . TYR A 1 213 ? 0.525 -11.737 -8.561 1.00 88.44 213 TYR A O 1
ATOM 1534 N N . LYS A 1 214 ? -0.967 -10.165 -9.097 1.00 87.19 214 LYS A N 1
ATOM 1535 C CA . LYS A 1 214 ? -0.637 -10.220 -10.523 1.00 87.19 214 LYS A CA 1
ATOM 1536 C C . LYS A 1 214 ? 0.651 -9.441 -10.750 1.00 87.19 214 LYS A C 1
ATOM 1538 O O . LYS A 1 214 ? 0.660 -8.217 -10.651 1.00 87.19 214 LYS A O 1
ATOM 1543 N N . TRP A 1 215 ? 1.726 -10.156 -11.050 1.00 87.56 215 TRP A N 1
ATOM 1544 C CA . TRP A 1 215 ? 3.005 -9.547 -11.387 1.00 87.56 215 TRP A CA 1
ATOM 1545 C C . TRP A 1 215 ? 3.078 -9.281 -12.885 1.00 87.56 215 TRP A C 1
ATOM 1547 O O . TRP A 1 215 ? 2.586 -10.057 -13.705 1.00 87.56 215 TRP A O 1
ATOM 1557 N N . ALA A 1 216 ? 3.729 -8.181 -13.237 1.00 89.50 216 ALA A N 1
ATOM 1558 C CA . ALA A 1 216 ? 4.216 -7.939 -14.581 1.00 89.50 216 ALA A CA 1
ATOM 1559 C C . ALA A 1 216 ? 5.742 -7.995 -14.537 1.00 89.50 216 ALA A C 1
ATOM 1561 O O . ALA A 1 216 ? 6.356 -7.537 -13.574 1.00 89.50 216 ALA A O 1
ATOM 1562 N N . TYR A 1 217 ? 6.353 -8.545 -15.580 1.00 91.19 217 TYR A N 1
ATOM 1563 C CA . TYR A 1 217 ? 7.795 -8.480 -15.760 1.00 91.19 217 TYR A CA 1
ATOM 1564 C C . TYR A 1 217 ? 8.121 -7.523 -16.899 1.00 91.19 217 TYR A C 1
ATOM 1566 O O . TYR A 1 217 ? 7.385 -7.395 -17.884 1.00 91.19 217 TYR A O 1
ATOM 1574 N N . VAL A 1 218 ? 9.252 -6.844 -16.763 1.00 92.50 218 VAL A N 1
ATOM 1575 C CA . VAL A 1 218 ? 9.770 -5.974 -17.807 1.00 92.50 218 VAL A CA 1
ATOM 1576 C C . VAL A 1 218 ? 10.324 -6.854 -18.927 1.00 92.50 218 VAL A C 1
ATOM 1578 O O . VAL A 1 218 ? 11.280 -7.596 -18.727 1.00 92.50 218 VAL A O 1
ATOM 1581 N N . ARG A 1 219 ? 9.712 -6.788 -20.117 1.00 92.31 219 ARG A N 1
ATOM 1582 C CA . ARG A 1 219 ? 10.130 -7.598 -21.278 1.00 92.31 219 ARG A CA 1
ATOM 1583 C C . ARG A 1 219 ? 11.465 -7.151 -21.873 1.00 92.31 219 ARG A C 1
ATOM 1585 O O . ARG A 1 219 ? 12.194 -7.973 -22.414 1.00 92.31 219 ARG A O 1
ATOM 1592 N N . LYS A 1 220 ? 11.756 -5.849 -21.817 1.00 90.75 220 LYS A N 1
ATOM 1593 C CA . LYS A 1 220 ? 12.989 -5.270 -22.357 1.00 90.75 220 LYS A CA 1
ATOM 1594 C C . LYS A 1 220 ? 14.102 -5.338 -21.318 1.00 90.75 220 LYS A C 1
ATOM 1596 O O . LYS A 1 220 ? 13.961 -4.818 -20.209 1.00 90.75 220 LYS A O 1
ATOM 1601 N N . TRP A 1 221 ? 15.214 -5.950 -21.698 1.00 89.31 221 TRP A N 1
ATOM 1602 C CA . TRP A 1 221 ? 16.402 -6.005 -20.860 1.00 89.31 221 TRP A CA 1
ATOM 1603 C C . TRP A 1 221 ? 16.952 -4.591 -20.614 1.00 89.31 221 TRP A C 1
ATOM 1605 O O . TRP A 1 221 ? 16.957 -3.754 -21.513 1.00 89.31 221 TRP A O 1
ATOM 1615 N N . ASN A 1 222 ? 17.380 -4.326 -19.378 1.00 91.81 222 ASN A N 1
ATOM 1616 C CA . ASN A 1 222 ? 17.938 -3.042 -18.949 1.00 91.81 222 ASN A CA 1
ATOM 1617 C C . ASN A 1 222 ? 17.023 -1.819 -19.200 1.00 91.81 222 ASN A C 1
ATOM 1619 O O . ASN A 1 222 ? 17.454 -0.775 -19.699 1.00 91.81 222 ASN A O 1
ATOM 1623 N N . THR A 1 223 ? 15.732 -1.946 -18.872 1.00 93.25 223 THR A N 1
ATOM 1624 C CA . THR A 1 223 ? 14.798 -0.806 -18.909 1.00 93.25 223 THR A CA 1
ATOM 1625 C C . THR A 1 223 ? 15.137 0.198 -17.803 1.00 93.25 223 THR A C 1
ATOM 1627 O O . THR A 1 223 ? 15.191 -0.209 -16.643 1.00 93.25 223 THR A O 1
ATOM 1630 N N . PRO A 1 224 ? 15.364 1.489 -18.120 1.00 92.56 224 PRO A N 1
ATOM 1631 C CA . PRO A 1 224 ? 15.667 2.504 -17.115 1.00 92.56 224 PRO A CA 1
ATOM 1632 C C . PRO A 1 224 ? 14.500 2.684 -16.140 1.00 92.56 224 PRO A C 1
ATOM 1634 O O . PRO A 1 224 ? 13.334 2.719 -16.540 1.00 92.56 224 PRO A O 1
ATOM 1637 N N . GLN A 1 225 ? 14.826 2.867 -14.864 1.00 94.62 225 GLN A N 1
ATOM 1638 C CA . GLN A 1 225 ? 13.876 3.345 -13.868 1.00 94.62 225 GLN A CA 1
ATOM 1639 C C . GLN A 1 225 ? 13.997 4.865 -13.757 1.00 94.62 225 GLN A C 1
ATOM 1641 O O . GLN A 1 225 ? 15.076 5.388 -13.481 1.00 94.62 225 GLN A O 1
ATOM 1646 N N . TRP A 1 226 ? 12.890 5.574 -13.966 1.00 94.06 226 TRP A N 1
ATOM 1647 C CA . TRP A 1 226 ? 12.846 7.032 -13.893 1.00 94.06 226 TRP A CA 1
ATOM 1648 C C . TRP A 1 226 ? 12.080 7.490 -12.654 1.00 94.06 226 TRP A C 1
ATOM 1650 O O . TRP A 1 226 ? 10.986 7.005 -12.383 1.00 94.06 226 TRP A O 1
ATOM 1660 N N . TRP A 1 227 ? 12.637 8.458 -11.926 1.00 91.88 227 TRP A N 1
ATOM 1661 C CA . TRP A 1 227 ? 11.991 9.087 -10.761 1.00 91.88 227 TRP A CA 1
ATOM 1662 C C . TRP A 1 227 ? 11.016 10.209 -11.141 1.00 91.88 227 TRP A C 1
ATOM 1664 O O . TRP A 1 227 ? 10.238 10.675 -10.315 1.00 91.88 227 TRP A O 1
ATOM 1674 N N . ARG A 1 228 ? 11.063 10.649 -12.400 1.00 96.31 228 ARG A N 1
ATOM 1675 C CA . ARG A 1 228 ? 10.161 11.634 -13.002 1.00 96.31 228 ARG A CA 1
ATOM 1676 C C . ARG A 1 228 ? 9.788 11.196 -14.412 1.00 96.31 228 ARG A C 1
ATOM 1678 O O . ARG A 1 228 ? 10.451 10.332 -14.980 1.00 96.31 228 ARG A O 1
ATOM 1685 N N . ALA A 1 229 ? 8.775 11.829 -14.996 1.00 95.44 229 ALA A N 1
ATOM 1686 C CA . ALA A 1 229 ? 8.505 11.665 -16.419 1.00 95.44 229 ALA A CA 1
ATOM 1687 C C . ALA A 1 229 ? 9.765 12.056 -17.233 1.00 95.44 229 ALA A C 1
ATOM 1689 O O . ALA A 1 229 ? 10.291 13.160 -17.025 1.00 95.44 229 ALA A O 1
ATOM 1690 N N . PRO A 1 230 ? 10.290 11.174 -18.104 1.00 96.75 230 PRO A N 1
ATOM 1691 C CA . PRO A 1 230 ? 11.466 11.486 -18.914 1.00 96.75 230 PRO A CA 1
ATOM 1692 C C . PRO A 1 230 ? 11.096 12.466 -20.023 1.00 96.75 230 PRO A C 1
ATOM 1694 O O . PRO A 1 230 ? 9.973 12.441 -20.535 1.00 96.75 230 PRO A O 1
ATOM 1697 N N . THR A 1 231 ? 12.041 13.312 -20.423 1.00 98.06 231 THR A N 1
ATOM 1698 C CA . THR A 1 231 ? 11.882 14.141 -21.622 1.00 98.06 231 THR A CA 1
ATOM 1699 C C . THR A 1 231 ? 12.069 13.296 -22.886 1.00 98.06 231 THR A C 1
ATOM 1701 O O . THR A 1 231 ? 12.618 12.193 -22.847 1.00 98.06 231 THR A O 1
ATOM 1704 N N . ALA A 1 232 ? 11.620 13.803 -24.037 1.00 97.69 232 ALA A N 1
ATOM 1705 C CA . ALA A 1 232 ? 11.787 13.102 -25.313 1.00 97.69 232 ALA A CA 1
ATOM 1706 C C . ALA A 1 232 ? 13.269 12.831 -25.650 1.00 97.69 232 ALA A C 1
ATOM 1708 O O . ALA A 1 232 ? 13.600 11.757 -26.149 1.00 97.69 232 ALA A O 1
ATOM 1709 N N . GLU A 1 233 ? 14.162 13.771 -25.327 1.00 97.56 233 GLU A N 1
ATOM 1710 C CA . GLU A 1 233 ? 15.611 13.628 -25.528 1.00 97.56 233 GL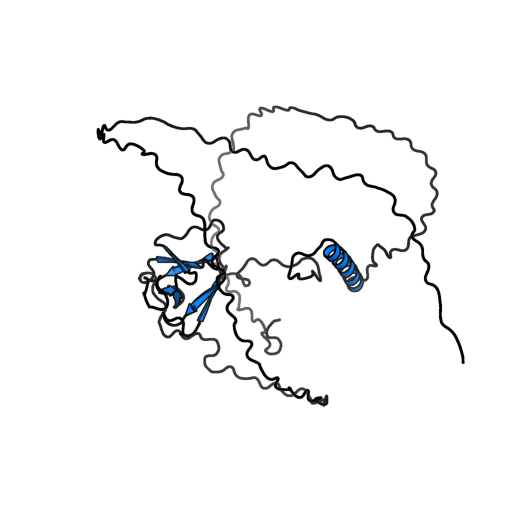U A CA 1
ATOM 1711 C C . GLU A 1 233 ? 16.203 12.529 -24.636 1.00 97.56 233 GLU A C 1
ATOM 1713 O O . GLU A 1 233 ? 17.011 11.722 -25.090 1.00 97.56 233 GLU A O 1
ATOM 1718 N N . GLU A 1 234 ? 15.750 12.435 -23.385 1.00 97.19 234 GLU A N 1
ATOM 1719 C CA . GLU A 1 234 ? 16.172 11.383 -22.456 1.00 97.19 234 GLU A CA 1
ATOM 1720 C C . GLU A 1 234 ? 15.695 9.997 -22.889 1.00 97.19 234 GLU A C 1
ATOM 1722 O O . GLU A 1 234 ? 16.443 9.020 -22.776 1.00 97.19 234 GLU A O 1
ATOM 1727 N N . TYR A 1 235 ? 14.473 9.905 -23.422 1.00 95.94 235 TYR A N 1
ATOM 1728 C CA . TYR A 1 235 ? 13.974 8.677 -24.036 1.00 95.94 235 TYR A CA 1
ATOM 1729 C C . TYR A 1 235 ? 14.847 8.247 -25.217 1.00 95.94 235 TYR A C 1
ATOM 1731 O O . TYR A 1 235 ? 15.219 7.076 -25.285 1.00 95.94 235 TYR A O 1
ATOM 1739 N N . ALA A 1 236 ? 15.204 9.175 -26.113 1.00 96.31 236 ALA A N 1
ATOM 1740 C CA . ALA A 1 236 ? 16.052 8.887 -27.269 1.00 96.31 236 ALA A CA 1
ATOM 1741 C C . ALA A 1 236 ? 17.457 8.432 -26.845 1.00 96.31 236 ALA A C 1
ATOM 1743 O O . ALA A 1 236 ? 17.889 7.343 -27.222 1.00 96.31 236 ALA A O 1
ATOM 1744 N N . ALA A 1 237 ? 18.120 9.190 -25.968 1.00 95.75 237 ALA A N 1
ATOM 1745 C CA . ALA A 1 237 ? 19.449 8.850 -25.462 1.00 95.75 237 ALA A CA 1
ATOM 1746 C C . ALA A 1 237 ? 19.464 7.500 -24.726 1.00 95.75 237 ALA A C 1
ATOM 1748 O O . ALA A 1 237 ? 20.424 6.731 -24.812 1.00 95.75 237 ALA A O 1
ATOM 1749 N N . THR A 1 238 ? 18.384 7.169 -24.012 1.00 95.69 238 THR A N 1
ATOM 1750 C CA . THR A 1 238 ? 18.296 5.878 -23.325 1.00 95.69 238 THR A CA 1
ATOM 1751 C C . THR A 1 238 ? 18.019 4.731 -24.285 1.00 95.69 238 THR A C 1
ATOM 1753 O O . THR A 1 238 ? 18.573 3.652 -24.094 1.00 95.69 238 THR A O 1
ATOM 1756 N N . ALA A 1 239 ? 17.223 4.950 -25.334 1.00 94.06 239 ALA A N 1
ATOM 1757 C CA . ALA A 1 239 ? 17.028 3.962 -26.389 1.00 94.06 239 ALA A CA 1
ATOM 1758 C C . ALA A 1 239 ? 18.347 3.655 -27.121 1.00 94.06 239 ALA A C 1
ATOM 1760 O O . ALA A 1 239 ? 18.650 2.487 -27.355 1.00 94.06 239 ALA A O 1
ATOM 1761 N N . GLU A 1 240 ? 19.168 4.672 -27.401 1.00 94.31 240 GLU A N 1
ATOM 1762 C CA . GLU A 1 240 ? 20.511 4.497 -27.972 1.00 94.31 240 GLU A CA 1
ATOM 1763 C C . GLU A 1 240 ? 21.422 3.694 -27.036 1.00 94.31 240 GLU A C 1
ATOM 1765 O O . GLU A 1 240 ? 22.010 2.691 -27.441 1.00 94.31 240 GLU A O 1
ATOM 1770 N N . LYS A 1 241 ? 21.482 4.071 -25.752 1.00 94.50 241 LYS A N 1
ATOM 1771 C CA . LYS A 1 241 ? 22.270 3.344 -24.746 1.00 94.50 241 LYS A CA 1
ATOM 1772 C C . LYS A 1 241 ? 21.819 1.890 -24.598 1.00 94.50 241 LYS A C 1
ATOM 1774 O O . LYS A 1 241 ? 22.651 0.999 -24.448 1.00 94.50 241 LYS A O 1
ATOM 1779 N N . GLN A 1 242 ? 20.512 1.640 -24.635 1.00 93.81 242 GLN A N 1
ATOM 1780 C CA . GLN A 1 242 ? 19.962 0.288 -24.603 1.00 93.81 242 GLN A CA 1
ATOM 1781 C C . GLN A 1 242 ? 20.366 -0.518 -25.827 1.00 93.81 242 GLN A C 1
ATOM 1783 O O . GLN A 1 242 ? 20.784 -1.660 -25.665 1.00 93.81 242 GLN A O 1
ATOM 1788 N N . ALA A 1 243 ? 20.279 0.071 -27.022 1.00 92.88 243 ALA A N 1
ATOM 1789 C CA . ALA A 1 243 ? 20.689 -0.595 -28.248 1.00 92.88 243 ALA A CA 1
ATOM 1790 C C . ALA A 1 243 ? 22.165 -1.010 -28.171 1.00 92.88 243 ALA A C 1
ATOM 1792 O O . ALA A 1 243 ? 22.487 -2.152 -28.493 1.00 92.88 243 ALA A O 1
ATOM 1793 N N . ILE A 1 244 ? 23.045 -0.127 -27.679 1.00 93.88 244 ILE A N 1
ATOM 1794 C CA . ILE A 1 244 ? 24.473 -0.429 -27.486 1.00 93.88 244 ILE A CA 1
ATOM 1795 C C . ILE A 1 244 ? 24.642 -1.630 -26.549 1.00 93.88 244 ILE A C 1
ATOM 1797 O O . ILE A 1 244 ? 25.248 -2.628 -26.928 1.00 93.88 244 ILE A O 1
ATOM 1801 N N . LEU A 1 245 ? 24.041 -1.600 -25.361 1.00 93.69 245 LEU A N 1
ATOM 1802 C CA . LEU A 1 245 ? 24.187 -2.694 -24.394 1.00 93.69 245 LEU A CA 1
ATOM 1803 C C . LEU A 1 245 ? 23.565 -4.007 -24.897 1.00 93.69 245 LEU A C 1
ATOM 1805 O O . LEU A 1 245 ? 24.059 -5.094 -24.601 1.00 93.69 245 LEU A O 1
ATOM 1809 N N . GLU A 1 246 ? 22.472 -3.935 -25.657 1.00 93.19 246 GLU A N 1
ATOM 1810 C CA . GLU A 1 246 ? 21.858 -5.110 -26.270 1.00 93.19 246 GLU A CA 1
ATOM 1811 C C . GLU A 1 246 ? 22.734 -5.692 -27.388 1.00 93.19 246 GLU A C 1
ATOM 1813 O O . GLU A 1 246 ? 22.850 -6.918 -27.485 1.00 93.19 246 GLU A O 1
ATOM 1818 N N . SER A 1 247 ? 23.407 -4.844 -28.171 1.00 92.81 247 SER A N 1
ATOM 1819 C CA . SER A 1 247 ? 24.396 -5.269 -29.169 1.00 92.81 247 SER A CA 1
ATOM 1820 C C . SER A 1 247 ? 25.597 -5.957 -28.516 1.00 92.81 247 SER A C 1
ATOM 1822 O O . SER A 1 247 ? 25.984 -7.042 -28.944 1.00 92.81 247 SER A O 1
ATOM 1824 N N . GLU A 1 248 ? 26.107 -5.422 -27.401 1.00 94.00 248 GLU A N 1
ATOM 1825 C CA . GLU A 1 248 ? 27.187 -6.036 -26.620 1.00 94.00 248 GLU A CA 1
ATOM 1826 C C . GLU A 1 248 ? 26.770 -7.397 -26.043 1.00 94.00 248 GLU A C 1
ATOM 1828 O O . GLU A 1 248 ? 27.528 -8.364 -26.102 1.00 94.00 248 GLU A O 1
ATOM 1833 N N . ARG A 1 249 ? 25.538 -7.502 -25.523 1.00 94.19 249 ARG A N 1
ATOM 1834 C CA . ARG A 1 249 ? 24.996 -8.744 -24.949 1.00 94.19 249 ARG A CA 1
ATOM 1835 C C . ARG A 1 249 ? 24.774 -9.833 -25.999 1.00 94.19 249 ARG A C 1
ATOM 1837 O O . ARG A 1 249 ? 24.964 -11.012 -25.707 1.00 94.19 249 ARG A O 1
ATOM 1844 N N . THR A 1 250 ? 24.279 -9.462 -27.178 1.00 94.75 250 THR A N 1
ATOM 1845 C CA . THR A 1 250 ? 23.882 -10.417 -28.229 1.00 94.75 250 THR A CA 1
ATOM 1846 C C . THR A 1 250 ? 24.984 -10.688 -29.250 1.00 94.75 250 THR A C 1
ATOM 1848 O O . THR A 1 250 ? 24.917 -11.694 -29.953 1.00 94.75 250 THR A O 1
ATOM 1851 N N . GLY A 1 251 ? 25.987 -9.811 -29.345 1.00 93.69 251 GLY A N 1
ATOM 1852 C CA . GLY A 1 251 ? 27.015 -9.830 -30.385 1.00 93.69 251 GLY A CA 1
ATOM 1853 C C . GLY A 1 251 ? 26.511 -9.400 -31.768 1.00 93.69 251 GLY A C 1
ATOM 1854 O O . GLY A 1 251 ? 27.257 -9.501 -32.742 1.00 93.69 251 GLY A O 1
ATOM 1855 N N . VAL A 1 252 ? 25.257 -8.949 -31.884 1.00 92.44 252 VAL A N 1
ATOM 1856 C CA . VAL A 1 252 ? 24.692 -8.439 -33.139 1.00 92.44 252 VAL A CA 1
ATOM 1857 C C . VAL A 1 252 ? 25.079 -6.964 -33.270 1.00 92.44 252 VAL A C 1
ATOM 1859 O O . VAL A 1 252 ? 24.704 -6.188 -32.393 1.00 92.44 252 VAL A O 1
ATOM 1862 N N . PRO A 1 253 ? 25.807 -6.553 -34.325 1.00 85.62 253 PRO A N 1
ATOM 1863 C CA . PRO A 1 253 ? 26.231 -5.166 -34.485 1.00 85.62 253 PRO A CA 1
ATOM 1864 C C . PRO A 1 253 ? 25.026 -4.234 -34.639 1.00 85.62 253 PRO A C 1
ATOM 1866 O O . PRO A 1 253 ? 23.995 -4.615 -35.202 1.00 85.62 253 PRO A O 1
ATOM 1869 N N . LEU A 1 254 ? 25.167 -2.999 -34.154 1.00 86.25 254 LEU A N 1
ATOM 1870 C CA . LEU A 1 254 ? 24.126 -1.985 -34.275 1.00 86.25 254 LEU A CA 1
ATOM 1871 C C . LEU A 1 254 ? 23.788 -1.729 -35.751 1.00 86.25 254 LEU A C 1
ATOM 1873 O O . LEU A 1 254 ? 24.683 -1.722 -36.598 1.00 86.25 254 LEU A O 1
ATOM 1877 N N . PRO A 1 255 ? 22.518 -1.450 -36.095 1.00 80.19 255 PRO A N 1
ATOM 1878 C CA . PRO A 1 255 ? 22.127 -1.165 -37.476 1.00 80.19 255 PRO A CA 1
ATOM 1879 C C . PRO A 1 255 ? 22.841 0.062 -38.066 1.00 80.19 255 PRO A C 1
ATOM 1881 O O . PRO A 1 255 ? 22.990 0.146 -39.281 1.00 80.19 255 PRO A O 1
ATOM 1884 N N . SER A 1 256 ? 23.322 0.988 -37.231 1.00 76.81 256 SER A N 1
ATOM 1885 C CA . SER A 1 256 ? 24.154 2.122 -37.655 1.00 76.81 256 SER A CA 1
ATOM 1886 C C . SER A 1 256 ? 25.600 1.739 -37.997 1.00 76.81 256 SER A C 1
ATOM 1888 O O . SER A 1 256 ? 26.269 2.487 -38.704 1.00 76.81 256 SER A O 1
ATOM 1890 N N . GLU A 1 257 ? 26.082 0.593 -37.513 1.00 68.75 257 GLU A N 1
ATOM 1891 C CA . GLU A 1 257 ? 27.426 0.060 -37.770 1.00 68.75 257 GLU A CA 1
ATOM 1892 C C . GLU A 1 257 ? 27.440 -1.037 -38.831 1.00 68.75 257 GLU A C 1
ATOM 1894 O O . GLU A 1 257 ? 28.518 -1.473 -39.245 1.00 68.75 257 GLU A O 1
ATOM 1899 N N . ALA A 1 258 ? 26.265 -1.475 -39.303 1.00 66.50 258 ALA A N 1
ATOM 1900 C CA . ALA A 1 258 ? 26.192 -2.311 -40.486 1.00 66.50 258 ALA A CA 1
ATOM 1901 C C . ALA A 1 258 ? 26.980 -1.587 -41.588 1.00 66.50 258 ALA A C 1
ATOM 1903 O O . ALA A 1 258 ? 26.639 -0.445 -41.920 1.00 66.50 258 ALA A O 1
ATOM 1904 N N . PRO A 1 259 ? 28.073 -2.188 -42.105 1.00 61.62 259 PRO A N 1
ATOM 1905 C CA . PRO A 1 259 ? 28.913 -1.518 -43.078 1.00 61.62 259 PRO A CA 1
ATOM 1906 C C . PRO A 1 259 ? 27.984 -1.085 -44.196 1.00 61.62 259 PRO A C 1
ATOM 1908 O O . PRO A 1 259 ? 27.202 -1.912 -44.669 1.00 61.62 259 PRO A O 1
ATOM 1911 N N . ALA A 1 260 ? 28.022 0.202 -44.554 1.00 59.22 260 ALA A N 1
ATOM 1912 C CA . ALA A 1 260 ? 27.325 0.744 -45.709 1.00 59.22 260 ALA A CA 1
ATOM 1913 C C . ALA A 1 260 ? 27.822 -0.038 -46.925 1.00 59.22 260 ALA A C 1
ATOM 1915 O O . ALA A 1 260 ? 28.815 0.309 -47.565 1.00 59.22 260 ALA A O 1
ATOM 1916 N N . GLY A 1 261 ? 27.212 -1.196 -47.141 1.00 58.81 261 GLY A N 1
ATOM 1917 C CA . GLY A 1 261 ? 27.679 -2.215 -48.039 1.00 58.81 261 GLY A CA 1
ATOM 1918 C C . GLY A 1 261 ? 27.357 -1.718 -49.416 1.00 58.81 261 GLY A C 1
ATOM 1919 O O . GLY A 1 261 ? 26.259 -1.964 -49.889 1.00 58.81 261 GLY A O 1
ATOM 1920 N N . GLY A 1 262 ? 28.293 -0.949 -49.975 1.00 53.84 262 GLY A N 1
ATOM 1921 C CA . GLY A 1 262 ? 28.699 -0.881 -51.373 1.00 53.84 262 GLY A CA 1
ATOM 1922 C C . GLY A 1 262 ? 27.703 -1.397 -52.404 1.00 53.84 262 GLY A C 1
ATOM 1923 O O . GLY A 1 262 ? 28.081 -2.169 -53.273 1.00 53.84 262 GLY A O 1
ATOM 1924 N N . GLY A 1 263 ? 26.449 -0.966 -52.337 1.00 54.50 263 GLY A N 1
ATOM 1925 C CA . GLY A 1 263 ? 25.407 -1.253 -53.308 1.00 54.50 263 GLY A CA 1
ATOM 1926 C C . GLY A 1 263 ? 25.404 -0.203 -54.407 1.00 54.50 263 GLY A C 1
ATOM 1927 O O . GLY A 1 263 ? 24.350 0.296 -54.776 1.00 54.50 263 GLY A O 1
ATOM 1928 N N . SER A 1 264 ? 26.583 0.147 -54.929 1.00 51.62 264 SER A N 1
ATOM 1929 C CA . SER A 1 264 ? 26.718 0.818 -56.224 1.00 51.62 264 SER A CA 1
ATOM 1930 C C . SER A 1 264 ? 26.462 -0.216 -57.325 1.00 51.62 264 SER A C 1
ATOM 1932 O O . SER A 1 264 ? 27.348 -0.556 -58.104 1.00 51.62 264 SER A O 1
ATOM 1934 N N . GLY A 1 265 ? 25.258 -0.780 -57.337 1.00 55.38 265 GLY A N 1
ATOM 1935 C CA . GLY A 1 265 ? 24.753 -1.650 -58.386 1.00 55.38 265 GLY A CA 1
ATOM 1936 C C . GLY A 1 265 ? 23.772 -0.852 -59.220 1.00 55.38 265 GLY A C 1
ATOM 1937 O O . GLY A 1 265 ? 22.577 -0.873 -58.945 1.00 55.38 265 GLY A O 1
ATOM 1938 N N . GLY A 1 266 ? 24.296 -0.107 -60.195 1.00 55.69 266 GLY A N 1
ATOM 1939 C CA . GLY A 1 266 ? 23.493 0.560 -61.211 1.00 55.69 266 GLY A CA 1
ATOM 1940 C C . GLY A 1 266 ? 22.586 -0.452 -61.904 1.00 55.69 266 GLY A C 1
ATOM 1941 O O . GLY A 1 266 ? 23.058 -1.367 -62.575 1.00 55.69 266 GLY A O 1
ATOM 1942 N N . GLY A 1 267 ? 21.287 -0.287 -61.698 1.00 54.62 267 GLY A N 1
ATOM 1943 C CA . GLY A 1 267 ? 20.234 -0.964 -62.430 1.00 54.62 267 GLY A CA 1
ATOM 1944 C C . GLY A 1 267 ? 19.334 0.095 -63.036 1.00 54.62 267 GLY A C 1
ATOM 1945 O O . GLY A 1 267 ? 18.265 0.375 -62.503 1.00 54.62 267 GLY A O 1
ATOM 1946 N N . ASP A 1 268 ? 19.790 0.699 -64.133 1.00 54.16 268 ASP A N 1
ATOM 1947 C CA . ASP A 1 268 ? 18.923 1.396 -65.077 1.00 54.16 268 ASP A CA 1
ATOM 1948 C C . ASP A 1 268 ? 17.907 0.383 -65.619 1.00 54.16 268 ASP A C 1
ATOM 1950 O O . ASP A 1 268 ? 18.186 -0.406 -66.520 1.00 54.16 268 ASP A O 1
ATOM 1954 N N . GLY A 1 269 ? 16.729 0.364 -65.008 1.00 53.72 269 GLY A N 1
ATOM 1955 C CA . GLY A 1 269 ? 15.620 -0.504 -65.368 1.00 53.72 269 GLY A CA 1
ATOM 1956 C C . GLY A 1 269 ? 14.327 0.279 -65.286 1.00 53.72 269 GLY A C 1
ATOM 1957 O O . GLY A 1 269 ? 13.592 0.181 -64.310 1.00 53.72 269 GLY A O 1
ATOM 1958 N N . ALA A 1 270 ? 14.092 1.090 -66.314 1.00 54.47 270 ALA A N 1
ATOM 1959 C CA . ALA A 1 270 ? 12.844 1.787 -66.559 1.00 54.47 270 ALA A CA 1
ATOM 1960 C C . ALA A 1 270 ? 11.639 0.841 -66.412 1.00 54.47 270 ALA A C 1
ATOM 1962 O O . ALA A 1 270 ? 11.541 -0.178 -67.093 1.00 54.47 270 ALA A O 1
ATOM 1963 N N . GLY A 1 271 ? 10.704 1.224 -65.551 1.00 47.34 271 GLY A N 1
ATOM 1964 C CA . GLY A 1 271 ? 9.426 0.554 -65.372 1.00 47.34 271 GLY A CA 1
ATOM 1965 C C . GLY A 1 271 ? 8.407 1.566 -64.886 1.00 47.34 271 GLY A C 1
ATOM 1966 O O . GLY A 1 271 ? 8.166 1.692 -63.692 1.00 47.34 271 GLY A O 1
ATOM 1967 N N . ALA A 1 272 ? 7.869 2.333 -65.832 1.00 52.59 272 ALA A N 1
ATOM 1968 C CA . ALA A 1 272 ? 6.725 3.198 -65.616 1.00 52.59 272 ALA A C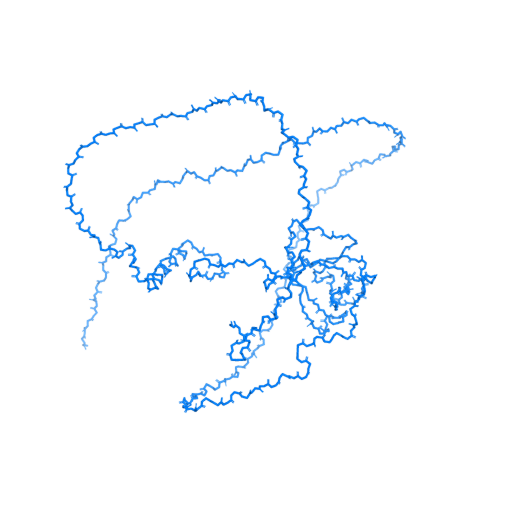A 1
ATOM 1969 C C . ALA A 1 272 ? 5.549 2.376 -65.067 1.00 52.59 272 ALA A C 1
ATOM 1971 O O . ALA A 1 272 ? 5.159 1.368 -65.651 1.00 52.59 272 ALA A O 1
ATOM 1972 N N . GLY A 1 273 ? 4.982 2.842 -63.963 1.00 44.28 273 GLY A N 1
ATOM 1973 C CA . GLY A 1 273 ? 3.767 2.306 -63.369 1.00 44.28 273 GLY A CA 1
ATOM 1974 C C . GLY A 1 273 ? 3.068 3.417 -62.611 1.00 44.28 273 GLY A C 1
ATOM 1975 O O . GLY A 1 273 ? 3.100 3.451 -61.388 1.00 44.28 273 GLY A O 1
ATOM 1976 N N . ALA A 1 274 ? 2.513 4.367 -63.365 1.00 51.66 274 ALA A N 1
ATOM 1977 C CA . ALA A 1 274 ? 1.513 5.288 -62.855 1.00 51.66 274 ALA A CA 1
ATOM 1978 C C . ALA A 1 274 ? 0.322 4.468 -62.343 1.00 51.66 274 ALA A C 1
ATOM 1980 O O . ALA A 1 274 ? -0.189 3.597 -63.049 1.00 51.66 274 ALA A O 1
ATOM 1981 N N . GLY A 1 275 ? -0.079 4.741 -61.111 1.00 40.84 275 GLY A N 1
ATOM 1982 C CA . GLY A 1 275 ? -1.230 4.143 -60.460 1.00 40.84 275 GLY A CA 1
ATOM 1983 C C . GLY A 1 275 ? -1.804 5.147 -59.479 1.00 40.84 275 GLY A C 1
ATOM 1984 O O . GLY A 1 275 ? -1.673 4.973 -58.272 1.00 40.84 275 GLY A O 1
ATOM 1985 N N . ASP A 1 276 ? -2.376 6.221 -60.023 1.00 48.22 276 ASP A N 1
ATOM 1986 C CA . ASP A 1 276 ? -3.399 7.023 -59.361 1.00 48.22 276 ASP A CA 1
ATOM 1987 C C . ASP A 1 276 ? -4.513 6.081 -58.877 1.00 48.22 276 ASP A C 1
ATOM 1989 O O . ASP A 1 276 ? -5.257 5.507 -59.672 1.00 48.22 276 ASP A O 1
ATOM 1993 N N . GLY A 1 277 ? -4.564 5.869 -57.564 1.00 44.06 277 GLY A N 1
ATOM 1994 C CA . GLY A 1 277 ? -5.617 5.143 -56.858 1.00 44.06 277 GLY A CA 1
ATOM 1995 C C . GLY A 1 277 ? -6.474 6.125 -56.075 1.00 44.06 277 GLY A C 1
ATOM 1996 O O . GLY A 1 277 ? -6.410 6.188 -54.851 1.00 44.06 277 GLY A O 1
ATOM 1997 N N . GLU A 1 278 ? -7.200 6.937 -56.828 1.00 46.03 278 GLU A N 1
ATOM 1998 C CA . GLU A 1 278 ? -8.290 7.802 -56.403 1.00 46.03 278 GLU A CA 1
ATOM 1999 C C . GLU A 1 278 ? -9.481 6.953 -55.914 1.00 46.03 278 GLU A C 1
ATOM 2001 O O . GLU A 1 278 ? -9.817 5.955 -56.543 1.00 46.03 278 GLU A O 1
ATOM 2006 N N . GLY A 1 279 ? -10.129 7.376 -54.823 1.00 45.00 279 GLY A N 1
ATOM 2007 C CA . GLY A 1 279 ? -11.559 7.151 -54.570 1.00 45.00 279 GLY A CA 1
ATOM 2008 C C . GLY A 1 279 ? -12.030 5.734 -54.212 1.00 45.00 279 GLY A C 1
ATOM 2009 O O . GLY A 1 279 ? -12.142 4.859 -55.062 1.00 45.00 279 GLY A O 1
ATOM 2010 N N . GLY A 1 280 ? -12.459 5.563 -52.961 1.00 38.94 280 GLY A N 1
ATOM 2011 C CA . GLY A 1 280 ? -13.220 4.400 -52.501 1.00 38.94 280 GLY A CA 1
ATOM 2012 C C . GLY A 1 280 ? -14.113 4.764 -51.321 1.00 38.94 280 GLY A C 1
ATOM 2013 O O . GLY A 1 280 ? -13.912 4.277 -50.214 1.00 38.94 280 GLY A O 1
ATOM 2014 N N . ASP A 1 281 ? -15.037 5.698 -51.558 1.00 46.31 281 ASP A N 1
ATOM 2015 C CA . ASP A 1 281 ? -16.281 5.803 -50.799 1.00 46.31 281 ASP A CA 1
ATOM 2016 C C . ASP A 1 281 ? -17.155 4.614 -51.211 1.00 46.31 281 ASP A C 1
ATOM 2018 O O . ASP A 1 281 ? -17.544 4.502 -52.373 1.00 46.31 281 ASP A O 1
ATOM 2022 N N . GLU A 1 282 ? -17.434 3.713 -50.278 1.00 44.62 282 GLU A N 1
ATOM 2023 C CA . GLU A 1 282 ? -18.496 2.727 -50.433 1.00 44.62 282 GLU A CA 1
ATOM 2024 C C . GLU A 1 282 ? -19.294 2.640 -49.137 1.00 44.62 282 GLU A C 1
ATOM 2026 O O . GLU A 1 282 ? -19.018 1.896 -48.197 1.00 44.62 282 GLU A O 1
ATOM 2031 N N . SER A 1 283 ? -20.317 3.488 -49.120 1.00 50.03 283 SER A N 1
ATOM 2032 C CA . SER A 1 283 ? -21.551 3.252 -48.393 1.00 50.03 283 SER A CA 1
ATOM 2033 C C . SER A 1 283 ? -22.201 1.923 -48.810 1.00 50.03 283 SER A C 1
ATOM 2035 O O . SER A 1 283 ? -22.180 1.546 -49.978 1.00 50.03 283 SER A O 1
ATOM 2037 N N . ALA A 1 284 ? -22.917 1.334 -47.849 1.00 48.03 284 ALA A N 1
ATOM 2038 C CA . ALA A 1 284 ? -24.046 0.417 -48.018 1.00 48.03 284 ALA A CA 1
ATOM 2039 C C . ALA A 1 284 ? -23.765 -1.024 -48.487 1.00 48.03 284 ALA A C 1
ATOM 2041 O O . ALA A 1 284 ? -23.708 -1.318 -49.676 1.00 48.03 284 ALA A O 1
ATOM 2042 N N . VAL A 1 285 ? -23.858 -1.957 -47.532 1.00 46.25 285 VAL A N 1
ATOM 2043 C CA . VAL A 1 285 ? -24.657 -3.174 -47.736 1.00 46.25 285 VAL A CA 1
ATOM 2044 C C . VAL A 1 285 ? -25.539 -3.384 -46.507 1.00 46.25 285 VAL A C 1
ATOM 2046 O O . VAL A 1 285 ? -25.100 -3.870 -45.466 1.00 46.25 285 VAL A O 1
ATOM 2049 N N . GLU A 1 286 ? -26.805 -2.994 -46.652 1.00 49.56 286 GLU A N 1
ATOM 2050 C CA . GLU A 1 286 ? -27.914 -3.617 -45.940 1.00 49.56 286 GLU A CA 1
ATOM 2051 C C . GLU A 1 286 ? -27.913 -5.112 -46.280 1.00 49.56 286 GLU A C 1
ATOM 2053 O O . GLU A 1 286 ? -28.026 -5.506 -47.441 1.00 49.56 286 GLU A O 1
ATOM 2058 N N . GLY A 1 287 ? -27.755 -5.945 -45.258 1.00 42.31 287 GLY A N 1
ATOM 2059 C CA . GLY A 1 287 ? -27.894 -7.390 -45.343 1.00 42.31 287 GLY A CA 1
ATOM 2060 C C . GLY A 1 287 ? -28.852 -7.851 -44.262 1.00 42.31 287 GLY A C 1
ATOM 2061 O O . GLY A 1 287 ? -28.416 -8.285 -43.199 1.00 42.31 287 GLY A O 1
ATOM 2062 N N . ASP A 1 288 ? -30.151 -7.734 -44.545 1.00 49.78 288 ASP A N 1
ATOM 2063 C CA . ASP A 1 288 ? -31.242 -8.388 -43.819 1.00 49.78 288 ASP A CA 1
ATOM 2064 C C . ASP A 1 288 ? -31.111 -9.908 -44.029 1.00 49.78 288 ASP A C 1
ATOM 2066 O O . ASP A 1 288 ? -31.703 -10.525 -44.914 1.00 49.78 288 ASP A O 1
ATOM 2070 N N . GLY A 1 289 ? -30.185 -10.503 -43.282 1.00 44.91 289 GLY A N 1
ATOM 2071 C CA . GLY A 1 289 ? -29.993 -11.937 -43.196 1.00 44.91 289 GLY A CA 1
ATOM 2072 C C . GLY A 1 289 ? -30.814 -12.453 -42.032 1.00 44.91 289 GLY A C 1
ATOM 2073 O O . GLY A 1 289 ? -30.361 -12.389 -40.892 1.00 44.91 289 GLY A O 1
ATOM 2074 N N . ALA A 1 290 ? -32.008 -12.966 -42.323 1.00 52.66 290 ALA A N 1
ATOM 2075 C CA . ALA A 1 290 ? -32.799 -13.757 -41.393 1.00 52.66 290 ALA A CA 1
ATOM 2076 C C . ALA A 1 290 ? -31.934 -14.902 -40.840 1.00 52.66 290 ALA A C 1
ATOM 2078 O O . ALA A 1 290 ? -31.728 -15.929 -41.493 1.00 52.66 290 ALA A O 1
ATOM 2079 N N . ALA A 1 291 ? -31.379 -14.684 -39.647 1.00 48.97 291 ALA A N 1
ATOM 2080 C CA . ALA A 1 291 ? -30.607 -15.675 -38.929 1.00 48.97 291 ALA A CA 1
ATOM 2081 C C . ALA A 1 291 ? -31.525 -16.857 -38.612 1.00 48.97 291 ALA A C 1
ATOM 2083 O O . ALA A 1 291 ? -32.613 -16.705 -38.050 1.00 48.97 291 ALA A O 1
ATOM 2084 N N . ALA A 1 292 ? -31.075 -18.035 -39.033 1.00 59.91 292 ALA A N 1
ATOM 2085 C CA . ALA A 1 292 ? -31.671 -19.308 -38.682 1.00 59.91 292 ALA A CA 1
ATOM 2086 C C . ALA A 1 292 ? -31.876 -19.398 -37.155 1.00 59.91 292 ALA A C 1
ATOM 2088 O O . ALA A 1 292 ? -31.060 -18.853 -36.409 1.00 59.91 292 ALA A O 1
ATOM 2089 N N . PRO A 1 293 ? -32.939 -20.078 -36.685 1.00 67.81 293 PRO A N 1
ATOM 2090 C CA . PRO A 1 293 ? -33.186 -20.250 -35.259 1.00 67.81 293 PRO A CA 1
ATOM 2091 C C . PRO A 1 293 ? -31.942 -20.837 -34.590 1.00 67.81 293 PRO A C 1
ATOM 2093 O O . PRO A 1 293 ? -31.455 -21.892 -35.006 1.00 67.81 293 PRO A O 1
ATOM 2096 N N . GLU A 1 294 ? -31.432 -20.125 -33.581 1.00 61.09 294 GLU A N 1
ATOM 2097 C CA . GLU A 1 294 ? -30.325 -20.590 -32.754 1.00 61.09 294 GLU A CA 1
ATOM 2098 C C . GLU A 1 294 ? -30.628 -22.014 -32.257 1.00 61.09 294 GLU A C 1
ATOM 2100 O O . GLU A 1 294 ? -31.726 -22.268 -31.742 1.00 61.09 294 GLU A O 1
ATOM 2105 N N . PRO A 1 295 ? -29.697 -22.968 -32.437 1.00 72.50 295 PRO A N 1
ATOM 2106 C CA . PRO A 1 295 ? -29.849 -24.300 -31.881 1.00 72.50 295 PRO A CA 1
ATOM 2107 C C . PRO A 1 295 ? -29.986 -24.184 -30.363 1.00 72.50 295 PRO A C 1
ATOM 2109 O O . PRO A 1 295 ? -29.260 -23.428 -29.717 1.00 72.50 295 PRO A O 1
ATOM 2112 N N . ALA A 1 296 ? -30.949 -24.921 -29.808 1.00 75.62 296 ALA A N 1
ATOM 2113 C CA . ALA A 1 296 ? -31.197 -24.953 -28.375 1.00 75.62 296 ALA A CA 1
ATOM 2114 C C . ALA A 1 296 ? -29.878 -25.180 -27.610 1.00 75.62 296 ALA A C 1
ATOM 2116 O O . ALA A 1 296 ? -29.092 -26.036 -28.027 1.00 75.62 296 ALA A O 1
ATOM 2117 N N . PRO A 1 297 ? -29.632 -24.433 -26.517 1.00 75.62 297 PRO A N 1
ATOM 2118 C CA . PRO A 1 297 ? -28.393 -24.532 -25.761 1.00 75.62 297 PRO A CA 1
ATOM 2119 C C . PRO A 1 297 ? -28.183 -25.978 -25.315 1.00 75.62 297 PRO A C 1
ATOM 2121 O O . PRO A 1 297 ? -29.057 -26.573 -24.676 1.00 75.62 297 PRO A O 1
ATOM 2124 N N . GLU A 1 298 ? -27.035 -26.545 -25.688 1.00 80.31 298 GLU A N 1
ATOM 2125 C CA . GLU A 1 298 ? -26.630 -27.861 -25.213 1.00 80.31 298 GLU A CA 1
ATOM 2126 C C . GLU A 1 298 ? -26.630 -27.861 -23.676 1.00 80.31 298 GLU A C 1
ATOM 2128 O O . GLU A 1 298 ? -26.222 -26.872 -23.053 1.00 80.31 298 GLU A O 1
ATOM 2133 N N . PRO A 1 299 ? -27.123 -28.940 -23.042 1.00 82.62 299 PRO A N 1
ATOM 2134 C CA . PRO A 1 299 ? -27.112 -29.043 -21.594 1.00 82.62 299 PRO A CA 1
ATOM 2135 C C . PRO A 1 299 ? -25.671 -28.891 -21.086 1.00 82.62 299 PRO A C 1
ATOM 2137 O O . PRO A 1 299 ? -24.755 -29.457 -21.690 1.00 82.62 299 PRO A O 1
ATOM 2140 N N . PRO A 1 300 ? -25.454 -28.139 -19.991 1.00 82.44 300 PRO A N 1
ATOM 2141 C CA . PRO A 1 300 ? -24.119 -27.937 -19.454 1.00 82.44 300 PRO A CA 1
ATOM 2142 C C . PRO A 1 300 ? -23.479 -29.300 -19.160 1.00 82.44 300 PRO A C 1
ATOM 2144 O O . PRO A 1 300 ? -24.167 -30.193 -18.645 1.00 82.44 300 PRO A O 1
ATOM 2147 N N . PRO A 1 301 ? -22.190 -29.486 -19.496 1.00 84.94 301 PRO A N 1
ATOM 2148 C CA . PRO A 1 301 ? -21.499 -30.730 -19.209 1.00 84.94 301 PRO A CA 1
ATOM 2149 C C . PRO A 1 301 ? -21.607 -31.039 -17.709 1.00 84.94 301 PRO A C 1
ATOM 2151 O O . PRO A 1 301 ? -21.592 -30.112 -16.890 1.00 84.94 301 PRO A O 1
ATOM 2154 N N . PRO A 1 302 ? -21.744 -32.323 -17.332 1.00 84.56 302 PRO A N 1
ATOM 2155 C CA . PRO A 1 302 ? -21.764 -32.706 -15.930 1.00 84.56 302 PRO A CA 1
ATOM 2156 C C . PRO A 1 302 ? -20.505 -32.163 -15.239 1.00 84.56 302 PRO A C 1
ATOM 2158 O O . PRO A 1 302 ? -19.438 -32.144 -15.863 1.00 84.56 302 PRO A O 1
ATOM 2161 N N . PRO A 1 303 ? -20.616 -31.707 -13.977 1.00 80.75 303 PRO A N 1
ATOM 2162 C CA . PRO A 1 303 ? -19.467 -31.207 -13.241 1.00 80.75 303 PRO A CA 1
ATOM 2163 C C . PRO A 1 303 ? -18.361 -32.272 -13.262 1.00 80.75 303 PRO A C 1
ATOM 2165 O O . PRO A 1 303 ? -18.672 -33.458 -13.088 1.00 80.75 303 PRO A O 1
ATOM 2168 N N . PRO A 1 304 ? -17.100 -31.881 -13.527 1.00 80.94 304 PRO A N 1
ATOM 2169 C CA . PRO A 1 304 ? -15.984 -32.812 -13.519 1.00 80.94 304 PRO A CA 1
ATOM 2170 C C . PRO A 1 304 ? -15.984 -33.542 -12.178 1.00 80.94 304 PRO A C 1
ATOM 2172 O O . PRO A 1 304 ? -16.046 -32.915 -11.122 1.00 80.94 304 PRO A O 1
ATOM 2175 N N . GLN A 1 305 ? -16.005 -34.873 -12.236 1.00 76.31 305 GLN A N 1
ATOM 2176 C CA . GLN A 1 305 ? -15.881 -35.698 -11.044 1.00 76.31 305 GLN A CA 1
ATOM 2177 C C . GLN A 1 305 ? -14.522 -35.374 -10.423 1.00 76.31 305 GLN A C 1
ATOM 2179 O O . GLN A 1 305 ? -13.507 -35.473 -11.109 1.00 76.31 305 GLN A O 1
ATOM 2184 N N . GLU A 1 306 ? -14.526 -34.924 -9.168 1.00 73.06 306 GLU A N 1
ATOM 2185 C CA . GLU A 1 306 ? -13.315 -34.664 -8.393 1.00 73.06 306 GLU A CA 1
ATOM 2186 C C . GLU A 1 306 ? -12.524 -35.972 -8.296 1.00 73.06 306 GLU A C 1
ATOM 2188 O O . GLU A 1 306 ? -12.864 -36.881 -7.536 1.00 73.06 306 GLU A O 1
ATOM 2193 N N . GLU A 1 307 ? -11.502 -36.100 -9.142 1.00 77.12 307 GLU A N 1
ATOM 2194 C CA . GLU A 1 307 ? -10.495 -37.138 -8.989 1.00 77.12 307 GLU A CA 1
ATOM 2195 C C . GLU A 1 307 ? -9.775 -36.890 -7.655 1.00 77.12 307 GLU A C 1
ATOM 2197 O O . GLU A 1 307 ? -9.469 -35.739 -7.333 1.00 77.12 307 GLU A O 1
ATOM 2202 N N . PRO A 1 308 ? -9.535 -37.937 -6.848 1.00 74.62 308 PRO A N 1
ATOM 2203 C CA . PRO A 1 308 ? -8.863 -37.792 -5.565 1.00 74.62 308 PRO A CA 1
ATOM 2204 C C . PRO A 1 308 ? -7.500 -37.128 -5.781 1.00 74.62 308 PRO A C 1
ATOM 2206 O O . PRO A 1 308 ? -6.655 -37.678 -6.487 1.00 74.62 308 PRO A O 1
ATOM 2209 N N . GLU A 1 309 ? -7.312 -35.942 -5.192 1.00 70.56 309 GLU A N 1
ATOM 2210 C CA . GLU A 1 309 ? -6.052 -35.203 -5.239 1.00 70.56 309 GLU A CA 1
ATOM 2211 C C . GLU A 1 309 ? -4.923 -36.095 -4.717 1.00 70.56 309 GLU A C 1
ATOM 2213 O O . GLU A 1 309 ? -4.817 -36.393 -3.526 1.00 70.56 309 GLU A O 1
ATOM 2218 N N . GLU A 1 310 ? -4.079 -36.553 -5.637 1.00 78.88 310 GLU A N 1
ATOM 2219 C CA . GLU A 1 310 ? -2.824 -37.216 -5.324 1.00 78.88 310 GLU A CA 1
ATOM 2220 C C . GLU A 1 310 ? -1.938 -36.204 -4.582 1.00 78.88 310 GLU A C 1
ATOM 2222 O O . GLU A 1 310 ? -1.493 -35.209 -5.164 1.00 78.88 310 GLU A O 1
ATOM 2227 N N . GLU A 1 311 ? -1.729 -36.425 -3.278 1.00 76.19 311 GLU A N 1
ATOM 2228 C CA . GLU A 1 311 ? -0.857 -35.611 -2.425 1.00 76.19 311 GLU A CA 1
ATOM 2229 C C . GLU A 1 311 ? 0.534 -35.503 -3.062 1.00 76.19 311 GLU A C 1
ATOM 2231 O O . GLU A 1 311 ? 1.375 -36.401 -2.961 1.00 76.19 311 GLU A O 1
ATOM 2236 N N . LYS A 1 312 ? 0.802 -34.376 -3.729 1.00 79.44 312 LYS A N 1
ATOM 2237 C CA . LYS A 1 312 ? 2.143 -34.075 -4.222 1.00 79.44 312 LYS A CA 1
ATOM 2238 C C . LYS A 1 312 ? 3.071 -33.955 -3.011 1.00 79.44 312 LYS A C 1
ATOM 2240 O O . LYS A 1 312 ? 2.775 -33.176 -2.102 1.00 79.44 312 LYS A O 1
ATOM 2245 N N . PRO A 1 313 ? 4.203 -34.681 -2.982 1.00 80.06 313 PRO A N 1
ATOM 2246 C CA . PRO A 1 313 ? 5.140 -34.580 -1.877 1.00 80.06 313 PRO A CA 1
ATOM 2247 C C . PRO A 1 313 ? 5.634 -33.131 -1.747 1.00 80.06 313 PRO A C 1
ATOM 2249 O O . PRO A 1 313 ? 5.817 -32.452 -2.765 1.00 80.06 313 PRO A O 1
ATOM 2252 N N . PRO A 1 314 ? 5.870 -32.645 -0.516 1.00 79.19 314 PRO A N 1
ATOM 2253 C CA . PRO A 1 314 ? 6.276 -31.269 -0.278 1.00 79.19 314 PRO A CA 1
ATOM 2254 C C . PRO A 1 314 ? 7.551 -30.952 -1.062 1.00 79.19 314 PRO A C 1
ATOM 2256 O O . PRO A 1 314 ? 8.581 -31.617 -0.908 1.00 79.19 314 PRO A O 1
ATOM 2259 N N . VAL A 1 315 ? 7.477 -29.923 -1.909 1.00 75.75 315 VAL A N 1
ATOM 2260 C CA . VAL A 1 315 ? 8.625 -29.408 -2.655 1.00 75.75 315 VAL A CA 1
ATOM 2261 C C . VAL A 1 315 ? 9.624 -28.858 -1.640 1.00 75.75 315 VAL A C 1
ATOM 2263 O O . VAL A 1 315 ? 9.419 -27.799 -1.051 1.00 75.75 315 VAL A O 1
ATOM 2266 N N . LYS A 1 316 ? 10.716 -29.591 -1.413 1.00 63.75 316 LYS A N 1
ATOM 2267 C CA . LYS A 1 316 ? 11.857 -29.094 -0.640 1.00 63.75 316 LYS A CA 1
ATOM 2268 C C . LYS A 1 316 ? 12.590 -28.058 -1.482 1.00 63.75 316 LYS A C 1
ATOM 2270 O O . LYS A 1 316 ? 13.431 -28.413 -2.303 1.00 63.75 316 LYS A O 1
ATOM 2275 N N . ILE A 1 317 ? 12.259 -26.788 -1.279 1.00 68.12 317 ILE A N 1
ATOM 2276 C CA . ILE A 1 317 ? 13.044 -25.673 -1.806 1.00 68.12 317 ILE A CA 1
ATOM 2277 C C . ILE A 1 317 ? 14.326 -25.604 -0.963 1.00 68.12 317 ILE A C 1
ATOM 2279 O O . ILE A 1 317 ? 14.229 -25.437 0.256 1.00 68.12 317 ILE A O 1
ATOM 2283 N N . PRO A 1 318 ? 15.522 -25.780 -1.551 1.00 52.09 318 PRO A N 1
ATOM 2284 C CA . PRO A 1 318 ? 16.772 -25.663 -0.816 1.00 52.09 318 PRO A CA 1
ATOM 2285 C C . PRO A 1 318 ? 17.035 -24.183 -0.520 1.00 52.09 318 PRO A C 1
ATOM 2287 O O . PRO A 1 318 ? 17.764 -23.515 -1.244 1.00 52.09 318 PRO A O 1
ATOM 2290 N N . MET A 1 319 ? 16.434 -23.658 0.549 1.00 56.31 319 MET A N 1
ATOM 2291 C CA . MET A 1 319 ? 16.814 -22.355 1.088 1.00 56.31 319 MET A CA 1
ATOM 2292 C C . MET A 1 319 ? 18.205 -22.489 1.704 1.00 56.31 319 MET A C 1
ATOM 2294 O O . MET A 1 319 ? 18.364 -22.951 2.833 1.00 56.31 319 MET A O 1
ATOM 2298 N N . SER A 1 320 ? 19.233 -22.156 0.924 1.00 49.47 320 SER A N 1
ATOM 2299 C CA . SER A 1 320 ? 20.590 -22.069 1.451 1.00 49.47 320 SER A CA 1
ATOM 2300 C C . SER A 1 320 ? 20.728 -20.762 2.249 1.00 49.47 320 SER A C 1
ATOM 2302 O O . SER A 1 320 ? 20.389 -19.696 1.733 1.00 49.47 320 SER A O 1
ATOM 2304 N N . PRO A 1 321 ? 21.244 -20.793 3.490 1.00 60.44 321 PRO A N 1
ATOM 2305 C CA . PRO A 1 321 ? 21.457 -19.580 4.286 1.00 60.44 321 PRO A CA 1
ATOM 2306 C C . PRO A 1 321 ? 22.477 -18.613 3.655 1.00 60.44 321 PRO A C 1
ATOM 2308 O O . PRO A 1 321 ? 22.521 -17.440 4.011 1.00 60.44 321 PRO A O 1
ATOM 2311 N N . SER A 1 322 ? 23.269 -19.080 2.686 1.00 63.88 322 SER A N 1
ATOM 2312 C CA . SER A 1 322 ? 24.205 -18.274 1.894 1.00 63.88 322 SER A CA 1
ATOM 2313 C C . SER A 1 322 ? 23.546 -17.454 0.781 1.00 63.88 322 SER A C 1
ATOM 2315 O O . SER A 1 322 ? 24.201 -16.609 0.174 1.00 63.88 322 SER A O 1
ATOM 2317 N N . SER A 1 323 ? 22.277 -17.704 0.455 1.00 59.16 323 SER A N 1
ATOM 2318 C CA . SER A 1 323 ? 21.560 -16.988 -0.605 1.00 59.16 323 SER A CA 1
ATOM 2319 C C . SER A 1 323 ? 20.109 -16.782 -0.181 1.00 59.16 323 SER A C 1
ATOM 2321 O O . SER A 1 323 ? 19.229 -17.496 -0.646 1.00 59.16 323 SER A O 1
ATOM 2323 N N . PRO A 1 324 ? 19.832 -15.813 0.710 1.00 52.16 324 PRO A N 1
ATOM 2324 C CA . PRO A 1 324 ? 18.503 -15.670 1.303 1.00 52.16 324 PRO A CA 1
ATOM 2325 C C . PRO A 1 324 ? 17.408 -15.225 0.311 1.00 52.16 324 PRO A C 1
ATOM 2327 O O . PRO A 1 324 ? 16.251 -15.115 0.704 1.00 52.16 324 PRO A O 1
ATOM 2330 N N . TRP A 1 325 ? 17.752 -14.945 -0.954 1.00 50.91 325 TRP A N 1
ATOM 2331 C CA . TRP A 1 325 ? 16.873 -14.260 -1.914 1.00 50.91 325 TRP A CA 1
ATOM 2332 C C . TRP A 1 325 ? 16.930 -14.817 -3.354 1.00 50.91 325 TRP A C 1
ATOM 2334 O O . TRP A 1 325 ? 16.465 -14.143 -4.273 1.00 50.91 325 TRP A O 1
ATOM 2344 N N . LEU A 1 326 ? 17.516 -16.003 -3.565 1.00 40.41 326 LEU A N 1
ATOM 2345 C CA . LEU A 1 326 ? 17.647 -16.684 -4.867 1.00 40.41 326 LEU A CA 1
ATOM 2346 C C . LEU A 1 326 ? 17.211 -18.146 -4.744 1.00 40.41 326 LEU A C 1
ATOM 2348 O O . LEU A 1 326 ? 16.543 -18.625 -5.685 1.00 40.41 326 LEU A O 1
#

pLDDT: mean 71.19, std 22.35, range [36.09, 98.44]

Radius of gyration: 37.19 Å; chains: 1; bounding box: 114×82×90 Å

Foldseek 3Di:
DDDDDDDDDDDDDDDDDDDPDDDPDDPDDPDPDDDDDDDDDDDDDDDDDDDDDDDDDDDDDPDDDDDDPPPDDDPPPDPDPPPDPPPPPPPPDPPPDDPPDPPPPPQPVCVPPDDQPDDQDDVV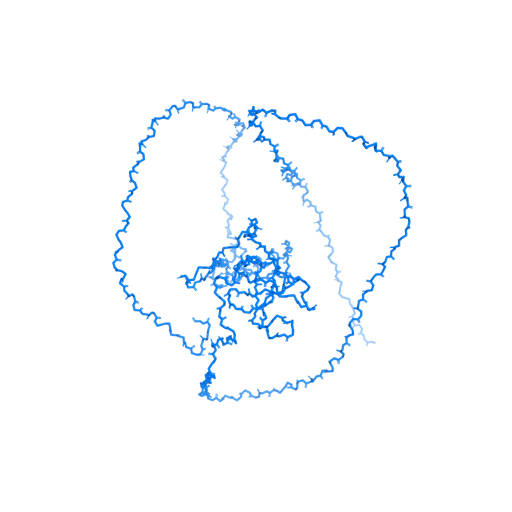QFQKKKFQQDQWWWFASDQDPPGDTPGTDGHLDIFGWGDFDDDPVANQGWIATNVGTITHCVRGIDMDSDHDDDPDRADAFDPVDPGRHDDDDDPQPPDDDDPDDDDPVRVVVVVVVSQVVVCVVVVPDRPVPPPPPDPPPDDPDDDDDDDPPDDDDDDDDDDPDPDDPDDDDDDPPDDPDPDPPDPDPDPPDPCDPVCNDD

Secondary structure (DSSP, 8-state):
------------------------S--------------------------------------------------------------------------------PPPTTTT----SSPPPPGGG--EEEEE-SSEEEEESSSSTTS-EEEEEETT-EEEEPPPEEETTEEEEEEEBTTSSEEEGGGTEEEESS----SSPPPPP-TTSSSSS------STTPPP-SSPPPHHHHHHHHHHHHHHHHHHH-PPPTTTS--------------------------------PPPPPPPPPPPPPPP------PPP------TT-TT-

Sequence (326 aa):
MTRRHATIIRLASALCLVSASSLTACQNDQGGSSTDAQAQRDAGPAAEGDGADGGTPSKADDAQADGAAAEGAAADEAAADSEGAEAETGEGETGGGEPGEVAVIAAPEGYGVFQFEEPAPTEADLPLYGLAGYEVVAIYAKPDKESEKYGFLRIGTRMRVGPAIKNEDCPSGWHQLATGGYACSSRGLVVDKRDPYLAYKPSQVDLAQPFPYKWAYVRKWNTPQWWRAPTAEEYAATAEKQAILESERTGVPLPSEAPAGGGSGGGDGAGAGAGDGEGGDESAVEGDGAAAPEPAPEPPPPPPQEEPEEEKPPVKIPMSPSSPWL